Protein AF-A0A1E7LTC9-F1 (afdb_monomer)

Mean predicted aligned error: 13.81 Å

Secondary structure (DSSP, 8-state):
---------------------------------------------SSSSHHHHHHHHTSTT-B----SSHHHHHHHHHTTSEEEB-SSSPBPPHHHHHHS-SS-EEE-HHHHHTT--HHHHHHHHTB-TT-BBPS--HHHHHHHHHTTSEEEE-TT--EESS----SSS---SEEEE-HHHHHHHHTTSPP-

Sequence (192 aa):
MAQPPGDGAVRASRLRAQGSDRFAGSSARPGTGPRAGGPAMTTKAYPPAPKHLRAACAHPSGHLVSYGSQATLRVYLKDELVYRNDGDDYRLPAELAQTQGVGPYFITGAGRRAILNDSQLAAVDSADEDGALRDVSWPTAAALARLTLVEYRDADGDAHPTDGDDGRTGPKYRPYLTAAGLDAARAAEPQP

Foldseek 3Di:
DDDDDDDDDDDDDDDDDDDDDDDDDDDDDDDDDDPDPDPPPPVCLPPNCLVQLLVLLLDPQSWSPDQDDLVSLLVCQVVVQKFDDQPVRDTDRSVCRSVDHDDTIGGFLQVLLRSDDPLLLVQLLCADPQQFGPPRDQVSLLVCVSSVQKFWAAPVGDTDSHQPQPVPPGGRTTIGGDPSSNRNNCSVDPDD

Structure (mmCIF, N/CA/C/O backbone):
data_AF-A0A1E7LTC9-F1
#
_entry.id   AF-A0A1E7LTC9-F1
#
loop_
_atom_site.group_PDB
_atom_site.id
_atom_site.type_symbol
_atom_site.label_atom_id
_atom_site.label_alt_id
_atom_site.label_comp_id
_atom_site.label_asym_id
_atom_site.label_entity_id
_atom_site.label_seq_id
_atom_site.pdbx_PDB_ins_code
_atom_site.Cartn_x
_atom_site.Cartn_y
_atom_site.Cartn_z
_atom_site.occupancy
_atom_site.B_iso_or_equiv
_atom_site.auth_seq_id
_atom_site.auth_comp_id
_atom_site.auth_asym_id
_atom_site.auth_atom_id
_atom_site.pdbx_PDB_model_num
ATOM 1 N N . MET A 1 1 ? 49.781 52.870 -6.664 1.00 41.00 1 MET A N 1
ATOM 2 C CA . MET A 1 1 ? 49.345 52.404 -7.999 1.00 41.00 1 MET A CA 1
ATOM 3 C C . MET A 1 1 ? 47.955 51.813 -7.804 1.00 41.00 1 MET A C 1
ATOM 5 O O . MET A 1 1 ? 47.843 50.855 -7.061 1.00 41.00 1 MET A O 1
ATOM 9 N N . ALA A 1 2 ? 46.889 52.580 -8.024 1.00 45.50 2 ALA A N 1
ATOM 10 C CA . ALA A 1 2 ? 46.280 52.962 -9.308 1.00 45.50 2 ALA A CA 1
ATOM 11 C C . ALA A 1 2 ? 45.154 51.978 -9.709 1.00 45.50 2 ALA A C 1
ATOM 13 O O . ALA A 1 2 ? 45.427 50.862 -10.123 1.00 45.50 2 ALA A O 1
ATOM 14 N N . GLN A 1 3 ? 43.931 52.471 -9.464 1.00 49.16 3 GLN A N 1
ATOM 15 C CA . GLN A 1 3 ? 42.560 52.213 -9.946 1.00 49.16 3 GLN A CA 1
ATOM 16 C C . GLN A 1 3 ? 42.122 50.948 -10.737 1.00 49.16 3 GLN A C 1
ATOM 18 O O . GLN A 1 3 ? 42.894 50.372 -11.496 1.00 49.16 3 GLN A O 1
ATOM 23 N N . PRO A 1 4 ? 40.816 50.595 -10.621 1.00 59.94 4 PRO A N 1
ATOM 24 C CA . PRO A 1 4 ? 40.132 49.504 -11.325 1.00 59.94 4 PRO A CA 1
ATOM 25 C C . PRO A 1 4 ? 39.493 49.957 -12.660 1.00 59.94 4 PRO A C 1
ATOM 27 O O . PRO A 1 4 ? 39.370 51.157 -12.908 1.00 59.94 4 PRO A O 1
ATOM 30 N N . PRO A 1 5 ? 38.959 49.018 -13.460 1.00 54.44 5 PRO A N 1
ATOM 31 C CA . PRO A 1 5 ? 37.787 49.271 -14.305 1.00 54.44 5 PRO A CA 1
ATOM 32 C C . PRO A 1 5 ? 36.671 48.247 -13.997 1.00 54.44 5 PRO A C 1
ATOM 34 O O . PRO A 1 5 ? 36.950 47.103 -13.659 1.00 54.44 5 PRO A O 1
ATOM 37 N N . GLY A 1 6 ? 35.380 48.535 -14.098 1.00 40.31 6 GLY A N 1
ATOM 38 C CA . GLY A 1 6 ? 34.676 49.685 -14.644 1.00 40.31 6 GLY A CA 1
ATOM 39 C C . GLY A 1 6 ? 33.224 49.264 -14.902 1.00 40.31 6 GLY A C 1
ATOM 40 O O . GLY A 1 6 ? 32.962 48.126 -15.287 1.00 40.31 6 GLY A O 1
ATOM 41 N N . ASP A 1 7 ? 32.312 50.188 -14.627 1.00 42.84 7 ASP A N 1
ATOM 42 C CA . ASP A 1 7 ? 30.857 50.098 -14.727 1.00 42.84 7 ASP A CA 1
ATOM 43 C C . ASP A 1 7 ? 30.302 49.589 -16.066 1.00 42.84 7 ASP A C 1
ATOM 45 O O . ASP A 1 7 ? 30.768 49.951 -17.146 1.00 42.84 7 ASP A O 1
ATOM 49 N N . GLY A 1 8 ? 29.186 48.859 -15.975 1.00 38.12 8 GLY A N 1
ATOM 50 C CA . GLY A 1 8 ? 28.312 48.501 -17.093 1.00 38.12 8 GLY A CA 1
ATOM 51 C C . GLY A 1 8 ? 26.838 48.598 -16.702 1.00 38.12 8 GLY A C 1
ATOM 52 O O . GLY A 1 8 ? 26.125 47.599 -16.669 1.00 38.12 8 GLY A O 1
ATOM 53 N N . ALA A 1 9 ? 26.393 49.805 -16.351 1.00 41.75 9 ALA A N 1
ATOM 54 C CA . ALA A 1 9 ? 25.026 50.117 -15.954 1.00 41.75 9 ALA A CA 1
ATOM 55 C C . ALA A 1 9 ? 24.088 50.353 -17.160 1.00 41.75 9 ALA A C 1
ATOM 57 O O . ALA A 1 9 ? 24.348 51.187 -18.022 1.00 41.75 9 ALA A O 1
ATOM 58 N N . VAL A 1 10 ? 22.959 49.637 -17.130 1.00 43.00 10 VAL A N 1
ATOM 59 C CA . VAL A 1 10 ? 21.572 50.080 -17.386 1.00 43.00 10 VAL A CA 1
ATOM 60 C C . VAL A 1 10 ? 21.284 50.938 -18.630 1.00 43.00 10 VAL A C 1
ATOM 62 O O . VAL A 1 10 ? 21.554 52.134 -18.651 1.00 43.00 10 VAL A O 1
ATOM 65 N N . ARG A 1 11 ? 20.510 50.384 -19.577 1.00 40.09 11 ARG A N 1
ATOM 66 C CA . ARG A 1 11 ? 19.597 51.155 -20.445 1.00 40.09 11 ARG A CA 1
ATOM 67 C C . ARG A 1 11 ? 18.430 50.290 -20.937 1.00 40.09 11 ARG A C 1
ATOM 69 O O . ARG A 1 11 ? 18.609 49.439 -21.796 1.00 40.09 11 ARG A O 1
ATOM 76 N N . ALA A 1 12 ? 17.225 50.567 -20.445 1.00 39.81 12 ALA A N 1
ATOM 77 C CA . ALA A 1 12 ? 15.989 50.292 -21.173 1.00 39.81 12 ALA A CA 1
ATOM 78 C C . ALA A 1 12 ? 14.940 51.352 -20.811 1.00 39.81 12 ALA A C 1
ATOM 80 O O . ALA A 1 12 ? 14.692 51.664 -19.648 1.00 39.81 12 ALA A O 1
ATOM 81 N N . SER A 1 13 ? 14.405 51.947 -21.865 1.00 39.16 13 SER A N 1
ATOM 82 C CA . SER A 1 13 ? 13.670 53.200 -21.939 1.00 39.16 13 SER A CA 1
ATOM 83 C C . SER A 1 13 ? 12.318 53.181 -21.220 1.00 39.16 13 SER A C 1
ATOM 85 O O . SER A 1 13 ? 11.504 52.288 -21.435 1.00 39.16 13 SER A O 1
ATOM 87 N N . ARG A 1 14 ? 12.015 54.241 -20.460 1.00 38.34 14 ARG A N 1
ATOM 88 C CA . ARG A 1 14 ? 10.634 54.645 -20.158 1.00 38.34 14 ARG A CA 1
ATOM 89 C C . ARG A 1 14 ? 10.402 56.043 -20.708 1.00 38.34 14 ARG A C 1
ATOM 91 O O . ARG A 1 14 ? 10.979 57.012 -20.224 1.00 38.34 14 ARG A O 1
ATOM 98 N N . LEU A 1 15 ? 9.541 56.129 -21.715 1.00 42.03 15 LEU A N 1
ATOM 99 C CA . LEU A 1 15 ? 9.015 57.375 -22.250 1.00 42.03 15 LEU A CA 1
ATOM 100 C C . LEU A 1 15 ? 7.493 57.375 -22.073 1.00 42.03 15 LEU A C 1
ATOM 102 O O . LEU A 1 15 ? 6.794 56.568 -22.668 1.00 42.03 15 LEU A O 1
ATOM 106 N N . ARG A 1 16 ? 7.073 58.326 -21.234 1.00 39.94 16 ARG A N 1
ATOM 107 C CA . ARG A 1 16 ? 5.841 59.133 -21.224 1.00 39.94 16 ARG A CA 1
ATOM 108 C C . ARG A 1 16 ? 4.451 58.497 -21.105 1.00 39.94 16 ARG A C 1
ATOM 110 O O . ARG A 1 16 ? 4.030 57.616 -21.838 1.00 39.94 16 ARG A O 1
ATOM 117 N N . ALA A 1 17 ? 3.728 59.134 -20.188 1.00 37.22 17 ALA A N 1
ATOM 118 C CA . ALA A 1 17 ? 2.297 59.130 -19.958 1.00 37.22 17 ALA A CA 1
ATOM 119 C C . ALA A 1 17 ? 1.534 60.085 -20.903 1.00 37.22 17 ALA A C 1
ATOM 121 O O . ALA A 1 17 ? 2.131 61.046 -21.388 1.00 37.22 17 ALA A O 1
ATOM 122 N N . GLN A 1 18 ? 0.214 59.858 -21.017 1.00 37.59 18 GLN A N 1
ATOM 123 C CA . GLN A 1 18 ? -0.917 60.808 -20.841 1.00 37.59 18 GLN A CA 1
ATOM 124 C C . GLN A 1 18 ? -2.050 60.676 -21.884 1.00 37.59 18 GLN A C 1
ATOM 126 O O . GLN A 1 18 ? -1.788 60.511 -23.070 1.00 37.59 18 GLN A O 1
ATOM 131 N N . GLY A 1 19 ? -3.295 60.849 -21.403 1.00 33.81 19 GLY A N 1
ATOM 132 C CA . GLY A 1 19 ? -4.542 61.064 -22.166 1.00 33.81 19 GLY A CA 1
ATOM 133 C C . GLY A 1 19 ? -5.547 59.921 -21.964 1.00 33.81 19 GLY A C 1
ATOM 134 O O . GLY A 1 19 ? -5.363 58.866 -22.552 1.00 33.81 19 GLY A O 1
ATOM 135 N N . SER A 1 20 ? -6.486 59.927 -21.011 1.00 40.34 20 SER A N 1
ATOM 136 C CA . SER A 1 20 ? -7.616 60.835 -20.713 1.00 40.34 20 SER A CA 1
ATOM 137 C C . SER A 1 20 ? -8.837 60.687 -21.638 1.00 40.34 20 SER A C 1
ATOM 139 O O . SER A 1 20 ? -8.745 60.858 -22.845 1.00 40.34 20 SER A O 1
ATOM 141 N N . ASP A 1 21 ? -9.971 60.475 -20.958 1.00 37.31 21 ASP A N 1
ATOM 142 C CA . ASP A 1 21 ? -11.372 60.782 -21.289 1.00 37.31 21 ASP A CA 1
ATOM 143 C C . ASP A 1 21 ? -12.305 59.760 -21.983 1.00 37.31 21 ASP A C 1
ATOM 145 O O . ASP A 1 21 ? -12.291 59.527 -23.185 1.00 37.31 21 ASP A O 1
ATOM 149 N N . ARG A 1 22 ? -13.199 59.230 -21.126 1.00 45.81 22 ARG A N 1
ATOM 150 C CA . ARG A 1 22 ? -14.678 59.229 -21.185 1.00 45.81 22 ARG A CA 1
ATOM 151 C C . ARG A 1 22 ? -15.362 58.960 -22.530 1.00 45.81 22 ARG A C 1
ATOM 153 O O . ARG A 1 22 ? -15.374 59.824 -23.392 1.00 45.81 22 ARG A O 1
ATOM 160 N N . PHE A 1 23 ? -16.203 57.923 -22.556 1.00 36.56 23 PHE A N 1
ATOM 161 C CA . PHE A 1 23 ? -17.561 58.049 -23.099 1.00 36.56 23 PHE A CA 1
ATOM 162 C C . PHE A 1 23 ? -18.539 57.119 -22.365 1.00 36.56 23 PHE A C 1
ATOM 164 O O . PHE A 1 23 ? -18.246 55.956 -22.100 1.00 36.56 23 PHE A O 1
ATOM 171 N N . ALA A 1 24 ? -19.684 57.688 -21.993 1.00 42.12 24 ALA A N 1
ATOM 172 C CA . ALA A 1 24 ? -20.808 57.032 -21.344 1.00 42.12 24 ALA A CA 1
ATOM 173 C C . ALA A 1 24 ? -21.702 56.319 -22.371 1.00 42.12 24 ALA A C 1
ATOM 175 O O . ALA A 1 24 ? -21.816 56.762 -23.512 1.00 42.12 24 ALA A O 1
ATOM 176 N N . GLY A 1 25 ? -22.400 55.270 -21.935 1.00 33.81 25 GLY A N 1
ATOM 177 C CA . GLY A 1 25 ? -23.430 54.602 -22.725 1.00 33.81 25 GLY A CA 1
ATOM 178 C C . GLY A 1 25 ? -24.240 53.617 -21.888 1.00 33.81 25 GLY A C 1
ATOM 179 O O . GLY A 1 25 ? -23.940 52.430 -21.860 1.00 33.81 25 GLY A O 1
ATOM 180 N N . SER A 1 26 ? -25.264 54.122 -21.198 1.00 42.09 26 SER A N 1
ATOM 181 C CA . SER A 1 26 ? -26.355 53.313 -20.643 1.00 42.09 26 SER A CA 1
ATOM 182 C C . SER A 1 26 ? -27.209 52.723 -21.766 1.00 42.09 26 SER A C 1
ATOM 184 O O . SER A 1 26 ? -27.695 53.459 -22.624 1.00 42.09 26 SER A O 1
ATOM 186 N N . SER A 1 27 ? -27.508 51.427 -21.698 1.00 39.75 27 SER A N 1
ATOM 187 C CA . SER A 1 27 ? -28.772 50.884 -22.206 1.00 39.75 27 SER A CA 1
ATOM 188 C C . SER A 1 27 ? -29.171 49.610 -21.471 1.00 39.75 27 SER A C 1
ATOM 190 O O . SER A 1 27 ? -28.340 48.816 -21.039 1.00 39.75 27 SER A O 1
ATOM 192 N N . ALA A 1 28 ? -30.477 49.506 -21.260 1.00 39.62 28 ALA A N 1
ATOM 193 C CA . ALA A 1 28 ? -31.152 48.621 -20.331 1.00 39.62 28 ALA A CA 1
ATOM 194 C C . ALA A 1 28 ? -31.357 47.178 -20.848 1.00 39.62 28 ALA A C 1
ATOM 196 O O . ALA A 1 28 ? -31.325 46.904 -22.043 1.00 39.62 28 ALA A O 1
ATOM 197 N N . ARG A 1 29 ? -31.597 46.293 -19.869 1.00 44.97 29 ARG A N 1
ATOM 198 C CA . ARG A 1 29 ? -32.020 44.867 -19.873 1.00 44.97 29 ARG A CA 1
ATOM 199 C C . ARG A 1 29 ? -33.250 44.564 -20.768 1.00 44.97 29 ARG A C 1
ATOM 201 O O . ARG A 1 29 ? -34.015 45.497 -20.999 1.00 44.97 29 ARG A O 1
ATOM 208 N N . PRO A 1 30 ? -33.507 43.305 -21.222 1.00 46.56 30 PRO A N 1
ATOM 209 C CA . PRO A 1 30 ? -33.899 42.118 -20.408 1.00 46.56 30 PRO A CA 1
ATOM 210 C C . PRO A 1 30 ? -33.155 40.823 -20.835 1.00 46.56 30 PRO A C 1
ATOM 212 O O . PRO A 1 30 ? -32.665 40.731 -21.945 1.00 46.56 30 PRO A O 1
ATOM 215 N N . GLY A 1 31 ? -32.900 39.786 -20.033 1.00 42.62 31 GLY A N 1
ATOM 216 C CA . GLY A 1 31 ? -33.728 39.096 -19.052 1.00 42.62 31 GLY A CA 1
ATOM 217 C C . GLY A 1 31 ? -33.961 37.662 -19.552 1.00 42.62 31 GLY A C 1
ATOM 218 O O . GLY A 1 31 ? -34.894 37.462 -20.309 1.00 42.62 31 GLY A O 1
ATOM 219 N N . THR A 1 32 ? -33.151 36.681 -19.128 1.00 38.22 32 THR A N 1
ATOM 220 C CA . THR A 1 32 ? -33.480 35.238 -19.212 1.00 38.22 32 THR A CA 1
ATOM 221 C C . THR A 1 32 ? -32.594 34.422 -18.268 1.00 38.22 32 THR A C 1
ATOM 223 O O . THR A 1 32 ? -31.396 34.284 -18.497 1.00 38.22 32 THR A O 1
ATOM 226 N N . GLY A 1 33 ? -33.223 33.844 -17.241 1.00 36.75 33 GLY A N 1
ATOM 227 C CA . GLY A 1 33 ? -32.759 32.634 -16.560 1.00 36.75 33 GLY A CA 1
ATOM 228 C C . GLY A 1 33 ? -31.950 32.839 -15.274 1.00 36.75 33 GLY A C 1
ATOM 229 O O . GLY A 1 33 ? -30.769 33.179 -15.354 1.00 36.75 33 GLY A O 1
ATOM 230 N N . PRO A 1 34 ? -32.498 32.528 -14.080 1.00 41.22 34 PRO A N 1
ATOM 231 C CA . PRO A 1 34 ? -31.644 32.095 -12.987 1.00 41.22 34 PRO A CA 1
ATOM 232 C C . PRO A 1 34 ? -30.985 30.799 -13.460 1.00 41.22 34 PRO A C 1
ATOM 234 O O . PRO A 1 34 ? -31.648 29.773 -13.617 1.00 41.22 34 PRO A O 1
ATOM 237 N N . ARG A 1 35 ? -29.683 30.848 -13.757 1.00 42.97 35 ARG A N 1
ATOM 238 C CA . ARG A 1 35 ? -28.895 29.626 -13.897 1.00 42.97 35 ARG A CA 1
ATOM 239 C C . ARG A 1 35 ? -29.022 28.928 -12.553 1.00 42.97 35 ARG A C 1
ATOM 241 O O . ARG A 1 35 ? -28.513 29.427 -11.551 1.00 42.97 35 ARG A O 1
ATOM 248 N N . ALA A 1 36 ? -29.803 27.852 -12.552 1.00 45.78 36 ALA A N 1
ATOM 249 C CA . ALA A 1 36 ? -29.969 26.966 -11.426 1.00 45.78 36 ALA A CA 1
ATOM 250 C C . ALA A 1 36 ? -28.592 26.751 -10.801 1.00 45.78 36 ALA A C 1
ATOM 252 O O . ALA A 1 36 ? -27.654 26.323 -11.481 1.00 45.78 36 ALA A O 1
ATOM 253 N N . GLY A 1 37 ? -28.473 27.103 -9.522 1.00 45.12 37 GLY A N 1
ATOM 254 C CA . GLY A 1 37 ? -27.442 26.543 -8.675 1.00 45.12 37 GLY A CA 1
ATOM 255 C C . GLY A 1 37 ? -27.659 25.040 -8.682 1.00 45.12 37 GLY A C 1
ATOM 256 O O . GLY A 1 37 ? -28.428 24.517 -7.882 1.00 45.12 37 GLY A O 1
ATOM 257 N N . GLY A 1 38 ? -27.037 24.356 -9.642 1.00 37.59 38 GLY A N 1
ATOM 258 C CA . GLY A 1 38 ? -26.808 22.931 -9.522 1.00 37.59 38 GLY A CA 1
ATOM 259 C C . GLY A 1 38 ? -26.052 22.732 -8.211 1.00 37.59 38 GLY A C 1
ATOM 260 O O . GLY A 1 38 ? -25.159 23.539 -7.918 1.00 37.59 38 GLY A O 1
ATOM 261 N N . PRO A 1 39 ? -26.421 21.738 -7.386 1.00 46.56 39 PRO A N 1
ATOM 262 C CA . PRO A 1 39 ? -25.659 21.451 -6.187 1.00 46.56 39 PRO A CA 1
ATOM 263 C C . PRO A 1 39 ? -24.209 21.280 -6.625 1.00 46.56 39 PRO A C 1
ATOM 265 O O . PRO A 1 39 ? -23.917 20.475 -7.511 1.00 46.56 39 PRO A O 1
ATOM 268 N N . ALA A 1 40 ? -23.311 22.080 -6.050 1.00 40.59 40 ALA A N 1
ATOM 269 C CA . ALA A 1 40 ? -21.900 21.772 -6.104 1.00 40.59 40 ALA A CA 1
ATOM 270 C C . ALA A 1 40 ? -21.793 20.351 -5.552 1.00 40.59 40 ALA A C 1
ATOM 272 O O . ALA A 1 40 ? -21.973 20.140 -4.352 1.00 40.59 40 ALA A O 1
ATOM 273 N N . MET A 1 41 ? -21.613 19.372 -6.442 1.00 39.66 41 MET A N 1
ATOM 274 C CA . MET A 1 41 ? -21.230 18.028 -6.059 1.00 39.66 41 MET A CA 1
ATOM 275 C C . MET A 1 41 ? -19.867 18.202 -5.416 1.00 39.66 41 MET A C 1
ATOM 277 O O . MET A 1 41 ? -18.839 18.223 -6.086 1.00 39.66 41 MET A O 1
ATOM 281 N N . THR A 1 42 ? -19.863 18.420 -4.107 1.00 37.81 42 THR A N 1
ATOM 282 C CA . THR A 1 42 ? -18.694 18.200 -3.288 1.00 37.81 42 THR A CA 1
ATOM 283 C C . THR A 1 42 ? -18.499 16.695 -3.345 1.00 37.81 42 THR A C 1
ATOM 285 O O . THR A 1 42 ? -19.012 15.946 -2.519 1.00 37.81 42 THR A O 1
ATOM 288 N N . THR A 1 43 ? -17.839 16.224 -4.407 1.00 54.12 43 THR A N 1
ATOM 289 C CA . THR A 1 43 ? -17.275 14.884 -4.467 1.00 54.12 43 THR A CA 1
ATOM 290 C C . THR A 1 43 ? -16.345 14.812 -3.275 1.00 54.12 43 THR A C 1
ATOM 292 O O . THR A 1 43 ? -15.225 15.321 -3.286 1.00 54.12 43 THR A O 1
ATOM 295 N N . LYS A 1 44 ? -16.888 14.313 -2.164 1.00 55.31 44 LYS A N 1
ATOM 296 C CA . LYS A 1 44 ? -16.170 14.184 -0.913 1.00 55.31 44 LYS A CA 1
ATOM 297 C C . LYS A 1 44 ? -14.982 13.306 -1.252 1.00 55.31 44 LYS A C 1
ATOM 299 O O . LYS A 1 44 ? -15.185 12.161 -1.642 1.00 55.31 44 LYS A O 1
ATOM 304 N N . ALA A 1 45 ? -13.781 13.881 -1.196 1.00 74.62 45 ALA A N 1
ATOM 305 C CA . ALA A 1 45 ? -12.563 13.164 -1.526 1.00 74.62 45 ALA A CA 1
ATOM 306 C C . ALA A 1 45 ? -12.560 11.868 -0.709 1.00 74.62 45 ALA A C 1
ATOM 308 O O . ALA A 1 45 ? -12.578 11.909 0.524 1.00 74.62 45 ALA A O 1
ATOM 309 N N . TYR A 1 46 ? -12.665 10.744 -1.410 1.00 77.81 46 TYR A N 1
ATOM 310 C CA . TYR A 1 46 ? -12.628 9.422 -0.819 1.00 77.81 46 TYR A CA 1
ATOM 311 C C . TYR A 1 46 ? -11.243 8.835 -1.083 1.00 77.81 46 TYR A C 1
ATOM 313 O O . TYR A 1 46 ? -10.757 8.953 -2.209 1.00 77.81 46 TYR A O 1
ATOM 321 N N . PRO A 1 47 ? -10.600 8.223 -0.078 1.00 86.81 47 PRO A N 1
ATOM 322 C CA . PRO A 1 47 ? -11.007 8.142 1.330 1.00 86.81 47 PRO A CA 1
ATOM 323 C C . PRO A 1 47 ? -10.920 9.510 2.048 1.00 86.81 47 PRO A C 1
ATOM 325 O O . PRO A 1 47 ? -10.175 10.37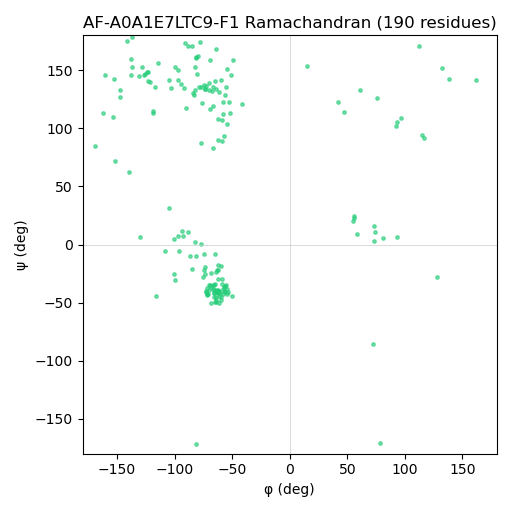8 1.603 1.00 86.81 47 PRO A O 1
ATOM 328 N N . PRO A 1 48 ? -11.638 9.734 3.172 1.00 83.81 48 PRO A N 1
ATOM 329 C CA . PRO A 1 48 ? -11.790 11.057 3.803 1.00 83.81 48 PRO A CA 1
ATOM 330 C C . PRO A 1 48 ? -10.489 11.741 4.265 1.00 83.81 48 PRO A C 1
ATOM 332 O O . PRO A 1 48 ? -10.487 12.950 4.492 1.00 83.81 48 PRO A O 1
ATOM 335 N N . ALA A 1 49 ? -9.385 11.004 4.427 1.00 86.81 49 ALA A N 1
ATOM 336 C CA . ALA A 1 49 ? -8.069 11.574 4.722 1.00 86.81 49 ALA A CA 1
ATOM 337 C C . ALA A 1 49 ? -6.928 10.673 4.192 1.00 86.81 49 ALA A C 1
ATOM 339 O O . ALA A 1 49 ? -6.186 10.065 4.976 1.00 86.81 49 ALA A O 1
ATOM 340 N N . PRO A 1 50 ? -6.719 10.620 2.862 1.00 90.44 50 PRO A N 1
ATOM 341 C CA . PRO A 1 50 ? -5.879 9.612 2.208 1.00 90.44 50 PRO A CA 1
ATOM 342 C C . PRO A 1 50 ? -4.412 9.677 2.646 1.00 90.44 50 PRO A C 1
ATOM 344 O O . PRO A 1 50 ? -3.704 8.680 2.586 1.00 90.44 50 PRO A O 1
ATOM 347 N N . LYS A 1 51 ? -3.952 10.828 3.159 1.00 94.00 51 LYS A N 1
ATO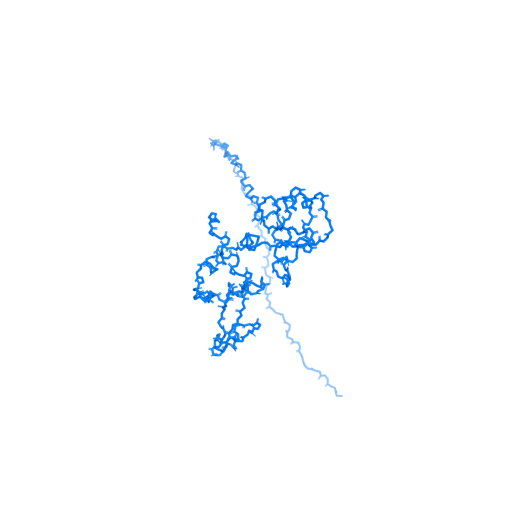M 348 C CA . LYS A 1 51 ? -2.609 11.001 3.736 1.00 94.00 51 LYS A CA 1
ATOM 349 C C . LYS A 1 51 ? -2.290 10.001 4.856 1.00 94.00 51 LYS A C 1
ATOM 351 O O . LYS A 1 51 ? -1.150 9.572 4.969 1.00 94.00 51 LYS A O 1
ATOM 356 N N . HIS A 1 52 ? -3.285 9.620 5.657 1.00 93.75 52 HIS A N 1
ATOM 357 C CA . HIS A 1 52 ? -3.109 8.676 6.762 1.00 93.75 52 HIS A CA 1
ATOM 358 C C . HIS A 1 52 ? -2.897 7.254 6.250 1.00 93.75 52 HIS A C 1
ATOM 360 O O . HIS A 1 52 ? -1.983 6.565 6.691 1.00 93.75 52 HIS A O 1
ATOM 366 N N . LEU A 1 53 ? -3.686 6.859 5.252 1.00 94.06 53 LEU A N 1
ATOM 367 C CA . LEU A 1 53 ? -3.537 5.572 4.586 1.00 94.06 53 LEU A CA 1
ATOM 368 C C . LEU A 1 53 ? -2.244 5.517 3.762 1.00 94.06 53 LEU A C 1
ATOM 370 O O . LEU A 1 53 ? -1.564 4.505 3.788 1.00 94.06 53 LEU A O 1
ATOM 374 N N . ARG A 1 54 ? -1.823 6.617 3.123 1.00 94.31 54 ARG A N 1
ATOM 375 C CA . ARG A 1 54 ? -0.508 6.711 2.458 1.00 94.31 54 ARG A CA 1
ATOM 376 C C . ARG A 1 54 ? 0.654 6.533 3.431 1.00 94.31 54 ARG A C 1
ATOM 378 O O . ARG A 1 54 ? 1.582 5.795 3.124 1.00 94.31 54 ARG A O 1
ATOM 385 N N . ALA A 1 55 ? 0.587 7.167 4.601 1.00 94.31 55 ALA A N 1
ATOM 386 C CA . ALA A 1 55 ? 1.594 6.988 5.644 1.00 94.31 55 ALA A CA 1
ATOM 387 C C . ALA A 1 55 ? 1.627 5.540 6.159 1.00 94.31 55 ALA A C 1
ATOM 389 O O . ALA A 1 55 ? 2.707 4.986 6.332 1.00 94.31 55 ALA A O 1
ATOM 390 N N . ALA A 1 56 ? 0.459 4.916 6.344 1.00 94.88 56 ALA A N 1
ATOM 391 C CA . ALA A 1 56 ? 0.369 3.508 6.722 1.00 94.88 56 ALA A CA 1
ATOM 392 C C . ALA A 1 56 ? 0.900 2.578 5.627 1.00 94.88 56 ALA A C 1
ATOM 394 O O . ALA A 1 56 ? 1.595 1.614 5.920 1.00 94.88 56 ALA A O 1
ATOM 395 N N . CYS A 1 57 ? 0.616 2.895 4.363 1.00 94.25 57 CYS A N 1
ATOM 396 C CA . CYS A 1 57 ? 1.063 2.131 3.208 1.00 94.25 57 CYS A CA 1
ATOM 397 C C . CYS A 1 57 ? 2.592 2.055 3.155 1.00 94.25 57 CYS A C 1
ATOM 399 O O . CYS A 1 57 ? 3.132 0.960 3.050 1.00 94.25 57 CYS A O 1
ATOM 401 N N . ALA A 1 58 ? 3.262 3.200 3.320 1.00 93.75 58 ALA A N 1
ATOM 402 C CA . ALA A 1 58 ? 4.720 3.304 3.332 1.00 93.75 58 ALA A CA 1
ATOM 403 C C . ALA A 1 58 ? 5.378 2.790 4.631 1.00 93.75 58 ALA A C 1
ATOM 405 O O . ALA A 1 58 ? 6.602 2.698 4.701 1.00 93.75 58 ALA A O 1
ATOM 406 N N . HIS A 1 59 ? 4.599 2.471 5.672 1.00 93.62 59 HIS A N 1
ATOM 407 C CA . HIS A 1 59 ? 5.138 1.920 6.912 1.00 93.62 59 HIS A CA 1
ATOM 408 C C . HIS A 1 59 ? 5.559 0.453 6.697 1.00 93.62 59 HIS A C 1
ATOM 410 O O . HIS A 1 59 ? 4.748 -0.317 6.177 1.00 93.62 59 HIS A O 1
ATOM 416 N N . PRO A 1 60 ? 6.750 0.013 7.155 1.00 89.06 60 PRO A N 1
ATOM 417 C CA . PRO A 1 60 ? 7.234 -1.356 6.930 1.00 89.06 60 PRO A CA 1
ATOM 418 C C . PRO A 1 60 ? 6.266 -2.451 7.396 1.00 89.06 60 PRO A C 1
ATOM 420 O O . PRO A 1 60 ? 6.090 -3.454 6.718 1.00 89.06 60 PRO A O 1
ATOM 423 N N . SER A 1 61 ? 5.590 -2.235 8.527 1.00 90.06 61 SER A N 1
ATOM 424 C CA . SER A 1 61 ? 4.562 -3.145 9.057 1.00 90.06 61 SER A CA 1
ATOM 425 C C . SER A 1 61 ? 3.117 -2.747 8.717 1.00 90.06 61 SER A C 1
ATOM 427 O O . SER A 1 61 ? 2.179 -3.313 9.266 1.00 90.06 61 SER A O 1
ATOM 429 N N . GLY A 1 62 ? 2.896 -1.733 7.872 1.00 92.56 62 GLY A N 1
ATOM 430 C CA . GLY A 1 62 ? 1.543 -1.296 7.504 1.00 92.56 62 GLY A CA 1
ATOM 431 C C . GLY A 1 62 ? 0.772 -0.539 8.597 1.00 92.56 62 GLY A C 1
ATOM 432 O O . GLY A 1 62 ? -0.452 -0.426 8.513 1.00 92.56 62 GLY A O 1
ATOM 433 N N . HIS A 1 63 ? 1.444 -0.044 9.642 1.00 94.12 63 HIS A N 1
ATOM 434 C CA . HIS A 1 63 ? 0.780 0.595 10.779 1.00 94.12 63 HIS A CA 1
ATOM 435 C C . HIS A 1 63 ? 0.164 1.946 10.420 1.00 94.12 63 HIS A C 1
ATOM 437 O O . HIS A 1 63 ? 0.820 2.848 9.897 1.00 94.12 63 HIS A O 1
ATOM 443 N N . LEU A 1 64 ? -1.079 2.145 10.840 1.00 92.06 64 LEU A N 1
ATOM 444 C CA . LEU A 1 64 ? -1.742 3.437 10.821 1.00 92.06 64 LEU A CA 1
ATOM 445 C C . LEU A 1 64 ? -1.231 4.309 11.977 1.00 92.06 64 LEU A C 1
ATOM 447 O O . LEU A 1 64 ? -1.810 4.353 13.060 1.00 92.06 64 LEU A O 1
ATOM 451 N N . VAL A 1 65 ? -0.141 5.033 11.723 1.00 87.62 65 VAL A N 1
ATOM 452 C CA . VAL A 1 65 ? 0.522 5.919 12.700 1.00 87.62 65 VAL A CA 1
ATOM 453 C C . VAL A 1 65 ? -0.342 7.104 13.154 1.00 87.62 65 VAL A C 1
ATOM 455 O O . VAL A 1 65 ? -0.122 7.675 14.218 1.00 87.62 65 VAL A O 1
ATOM 458 N N . SER A 1 66 ? -1.326 7.504 12.348 1.00 85.81 66 SER A N 1
ATOM 459 C CA . SER A 1 66 ? -2.287 8.562 12.664 1.00 85.81 66 SER A CA 1
ATOM 460 C C . SER A 1 66 ? -3.512 8.419 11.772 1.00 85.81 66 SER A C 1
ATOM 462 O O . SER A 1 66 ? -3.374 8.057 10.608 1.00 85.81 66 SER A O 1
ATOM 464 N N . TYR A 1 67 ? -4.693 8.752 12.288 1.00 82.00 67 TYR A N 1
ATOM 465 C CA . TYR A 1 67 ? -5.963 8.740 11.548 1.00 82.00 67 TYR A CA 1
ATOM 466 C C . TYR A 1 67 ? -6.759 10.046 11.701 1.00 82.00 67 TYR A C 1
ATOM 468 O O . TYR A 1 67 ? -7.883 10.161 11.212 1.00 82.00 67 TYR A O 1
ATOM 476 N N . GLY A 1 68 ? -6.176 11.055 12.356 1.00 82.81 68 GLY A N 1
ATOM 477 C CA . GLY A 1 68 ? -6.794 12.360 12.571 1.00 82.81 68 GLY A CA 1
ATOM 478 C C . GLY A 1 68 ? -7.930 12.313 13.592 1.00 82.81 68 GLY A C 1
ATOM 479 O O . GLY A 1 68 ? -7.709 12.585 14.767 1.00 82.81 68 GLY A O 1
ATOM 480 N N . SER A 1 69 ? -9.146 11.990 13.144 1.00 88.88 69 SER A N 1
ATOM 481 C CA . SER A 1 69 ? -10.357 12.001 13.976 1.00 88.88 69 SER A CA 1
ATOM 482 C C . SER A 1 69 ? -10.951 10.604 14.161 1.00 88.88 69 SER A C 1
ATOM 484 O O . SER A 1 69 ? -10.802 9.737 13.300 1.00 88.88 69 SER A O 1
ATOM 486 N N . GLN A 1 70 ? -11.707 10.405 15.244 1.00 89.12 70 GLN A N 1
ATOM 487 C CA . GLN A 1 70 ? -12.480 9.173 15.461 1.00 89.12 70 GLN A CA 1
ATOM 488 C C . GLN A 1 70 ? -13.495 8.910 14.337 1.00 89.12 70 GLN A C 1
ATOM 490 O O . GLN A 1 70 ? -13.711 7.767 13.946 1.00 89.12 70 GLN A O 1
ATOM 495 N N . ALA A 1 71 ? -14.073 9.965 13.754 1.00 90.88 71 ALA A N 1
ATOM 496 C CA . ALA A 1 71 ? -14.974 9.831 12.612 1.00 90.88 71 ALA A CA 1
ATOM 497 C C . ALA A 1 71 ? -14.255 9.268 11.373 1.00 90.88 71 ALA A C 1
ATOM 499 O O . ALA A 1 71 ? -14.812 8.428 10.672 1.00 90.88 71 ALA A O 1
ATOM 500 N N . THR A 1 72 ? -13.012 9.689 11.127 1.00 91.81 72 THR A N 1
ATOM 501 C CA . THR A 1 72 ? -12.174 9.159 10.041 1.00 91.81 72 THR A CA 1
ATOM 502 C C . THR A 1 72 ? -11.860 7.681 10.261 1.00 91.81 72 THR A C 1
ATOM 504 O O . THR A 1 72 ? -12.049 6.878 9.351 1.00 91.81 72 THR A O 1
ATOM 507 N N . LEU A 1 73 ? -11.433 7.312 11.473 1.00 92.00 73 LEU A N 1
ATOM 508 C CA . LEU A 1 73 ? -11.127 5.923 11.819 1.00 92.00 73 LEU A CA 1
ATOM 509 C C . LEU A 1 73 ? -12.349 5.012 11.668 1.00 92.00 73 LEU A C 1
ATOM 511 O O . LEU A 1 73 ? -12.235 3.921 11.119 1.00 92.00 73 LEU A O 1
ATOM 515 N N . ARG A 1 74 ? -13.527 5.480 12.095 1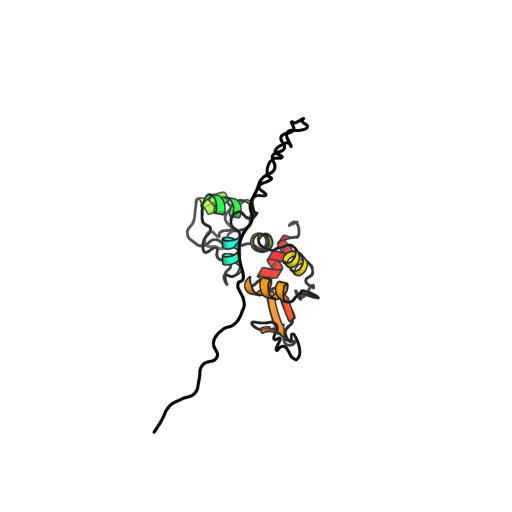.00 91.88 74 ARG A N 1
ATOM 516 C CA . ARG A 1 74 ? -14.784 4.743 11.928 1.00 91.88 74 ARG A CA 1
ATOM 517 C C . ARG A 1 74 ? -15.075 4.433 10.463 1.00 91.88 74 ARG A C 1
ATOM 519 O O . ARG A 1 74 ? -15.492 3.321 10.170 1.00 91.88 74 ARG A O 1
ATOM 526 N N . VAL A 1 75 ? -14.853 5.390 9.557 1.00 92.62 75 VAL A N 1
ATOM 527 C CA . VAL A 1 75 ? -15.015 5.151 8.113 1.00 92.62 75 VAL A CA 1
ATOM 528 C C . VAL A 1 75 ? -14.008 4.111 7.630 1.00 92.62 75 VAL A C 1
ATOM 530 O O . VAL A 1 75 ? -14.401 3.174 6.953 1.00 92.62 75 VAL A O 1
ATOM 533 N N . TYR A 1 76 ? -12.737 4.215 8.025 1.00 94.25 76 TYR A N 1
ATOM 534 C CA . TYR A 1 76 ? -11.718 3.249 7.597 1.00 94.25 76 TYR A CA 1
ATOM 535 C C . TYR A 1 76 ? -12.005 1.821 8.055 1.00 94.25 76 TYR A C 1
ATOM 537 O O . TYR A 1 76 ? -11.771 0.893 7.292 1.00 94.25 76 TYR A O 1
ATOM 545 N N . LEU A 1 77 ? -12.497 1.646 9.282 1.00 93.62 77 LEU A N 1
ATOM 546 C CA . LEU A 1 77 ? -12.854 0.330 9.812 1.00 93.62 77 LEU A CA 1
ATOM 547 C C . LEU A 1 77 ? -14.121 -0.220 9.155 1.00 93.62 77 LEU A C 1
ATOM 549 O O . LEU A 1 77 ? -14.163 -1.395 8.811 1.00 93.62 77 LEU A O 1
ATOM 553 N N . LYS A 1 78 ? -15.141 0.629 8.971 1.00 92.50 78 LYS A N 1
ATOM 554 C CA . LYS A 1 78 ? -16.408 0.237 8.344 1.00 92.50 78 LYS A CA 1
ATOM 555 C C . LYS A 1 78 ? -16.218 -0.189 6.888 1.00 92.50 78 LYS A C 1
ATOM 557 O O . LYS A 1 78 ? -16.828 -1.158 6.461 1.00 92.50 78 LYS A O 1
ATOM 562 N N . ASP A 1 79 ? -15.380 0.535 6.157 1.00 91.88 79 ASP A N 1
ATOM 563 C CA . ASP A 1 79 ? -15.087 0.269 4.748 1.00 91.88 79 ASP A CA 1
ATOM 564 C C . ASP A 1 79 ? -13.920 -0.725 4.583 1.00 91.88 79 ASP A C 1
ATOM 566 O O . ASP A 1 79 ? -13.368 -0.861 3.496 1.00 91.88 79 ASP A O 1
ATOM 570 N N . GLU A 1 80 ? -13.494 -1.373 5.673 1.00 93.69 80 GLU A N 1
ATOM 571 C CA . GLU A 1 80 ? -12.441 -2.395 5.692 1.00 93.69 80 GLU A CA 1
ATOM 572 C C . GLU A 1 80 ? -11.089 -1.957 5.105 1.00 93.69 80 GLU A C 1
ATOM 574 O O . GLU A 1 80 ? -10.255 -2.779 4.721 1.00 93.69 80 GLU A O 1
ATOM 579 N N . LEU A 1 81 ? -10.824 -0.650 5.079 1.00 94.62 81 LEU A N 1
ATOM 580 C CA . LEU A 1 81 ? -9.554 -0.078 4.628 1.00 94.62 81 LEU A CA 1
ATOM 581 C C . LEU A 1 81 ? -8.437 -0.299 5.652 1.00 94.62 81 LEU A C 1
ATOM 583 O O . LEU A 1 81 ? -7.251 -0.295 5.316 1.00 94.62 81 LEU A O 1
ATOM 587 N N . VAL A 1 82 ? -8.816 -0.450 6.918 1.00 94.44 82 VAL A N 1
ATOM 588 C CA . VAL A 1 82 ? -7.912 -0.774 8.018 1.00 94.44 82 VAL A CA 1
ATOM 589 C C . VAL A 1 82 ? -8.561 -1.799 8.932 1.00 94.44 82 VAL A C 1
ATOM 591 O O . VAL A 1 82 ? -9.783 -1.944 8.963 1.00 94.44 82 VAL A O 1
ATOM 594 N N . TYR A 1 83 ? -7.740 -2.484 9.712 1.00 93.81 83 TYR A N 1
ATOM 595 C CA . TYR A 1 83 ? -8.190 -3.420 10.728 1.00 93.81 83 TYR A CA 1
ATOM 596 C C . TYR A 1 83 ? -7.322 -3.335 11.977 1.00 93.81 83 TYR A C 1
ATOM 598 O O . TYR A 1 83 ? -6.336 -2.596 12.032 1.00 93.81 83 TYR A O 1
ATOM 606 N N . ARG A 1 84 ? -7.723 -4.081 13.000 1.00 92.00 84 ARG A N 1
ATOM 607 C CA . ARG A 1 84 ? -6.999 -4.224 14.256 1.00 92.00 84 ARG A CA 1
ATOM 608 C C . ARG A 1 84 ? -7.038 -5.680 14.693 1.00 92.00 84 ARG A C 1
ATOM 610 O O . ARG A 1 84 ? -8.067 -6.322 14.498 1.00 92.00 84 ARG A O 1
ATOM 617 N N . ASN A 1 85 ? -5.960 -6.141 15.318 1.00 89.62 85 ASN A N 1
ATOM 618 C CA . ASN A 1 85 ? -5.907 -7.446 15.971 1.00 89.62 85 ASN A CA 1
ATOM 619 C C . ASN A 1 85 ? -6.099 -7.302 17.485 1.00 89.62 85 ASN A C 1
ATOM 621 O O . ASN A 1 85 ? -5.775 -6.257 18.054 1.00 89.62 85 ASN A O 1
ATOM 625 N N . ASP A 1 86 ? -6.624 -8.336 18.133 1.00 84.31 86 ASP A N 1
ATOM 626 C CA . ASP A 1 86 ? -6.812 -8.385 19.590 1.00 84.31 86 ASP A CA 1
ATOM 627 C C . ASP A 1 86 ? -5.550 -8.767 20.385 1.00 84.31 86 ASP A C 1
ATOM 629 O O . ASP A 1 86 ? -5.523 -8.594 21.603 1.00 84.31 86 ASP A O 1
ATOM 633 N N . GLY A 1 87 ? -4.497 -9.209 19.698 1.00 79.25 87 GLY A N 1
ATOM 634 C CA . GLY A 1 87 ? -3.222 -9.632 20.283 1.00 79.25 87 GLY A CA 1
ATOM 635 C C . GLY A 1 87 ? -2.788 -11.018 19.811 1.00 79.25 87 GLY A C 1
ATOM 636 O O . GLY A 1 87 ? -1.589 -11.240 19.676 1.00 79.25 87 GLY A O 1
ATOM 637 N N . ASP A 1 88 ? -3.746 -11.878 19.452 1.00 83.12 88 ASP A N 1
ATOM 638 C CA . ASP A 1 88 ? -3.514 -13.248 18.967 1.00 83.12 88 ASP A CA 1
ATOM 639 C C . ASP A 1 88 ? -3.731 -13.347 17.445 1.00 83.12 88 ASP A C 1
ATOM 641 O O . ASP A 1 88 ? -4.214 -14.345 16.915 1.00 83.12 88 ASP A O 1
ATOM 645 N N . ASP A 1 89 ? -3.435 -12.254 16.737 1.00 81.56 89 ASP A N 1
ATOM 646 C CA . ASP A 1 89 ? -3.659 -12.072 15.297 1.00 81.56 89 ASP A CA 1
ATOM 647 C C . ASP A 1 89 ? -5.111 -12.225 14.813 1.00 81.56 89 ASP A C 1
ATOM 649 O O . ASP A 1 89 ? -5.382 -12.159 13.610 1.00 81.56 89 ASP A O 1
ATOM 653 N N . TYR A 1 90 ? -6.076 -12.324 15.729 1.00 85.81 90 TYR A N 1
ATOM 654 C CA . TYR A 1 90 ? -7.484 -12.344 15.373 1.00 85.81 90 TYR A CA 1
ATOM 655 C C . TYR A 1 90 ? -7.973 -10.939 15.011 1.00 85.81 90 TYR A C 1
A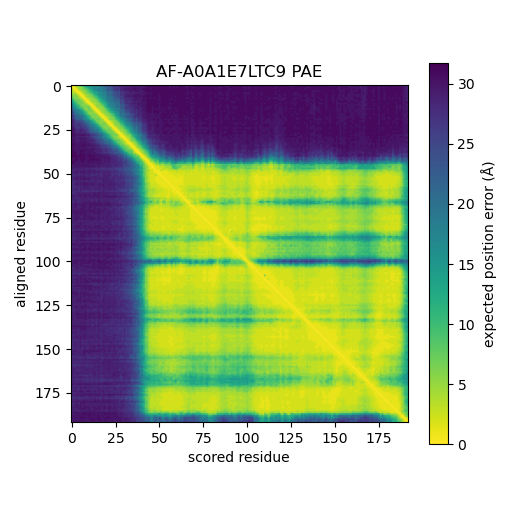TOM 657 O O . TYR A 1 90 ? -7.911 -9.998 15.809 1.00 85.81 90 TYR A O 1
ATOM 665 N N . ARG A 1 91 ? -8.496 -10.796 13.786 1.00 89.50 91 ARG A N 1
ATOM 666 C CA . ARG A 1 91 ? -9.037 -9.531 13.284 1.00 89.50 91 ARG A CA 1
ATOM 667 C C . ARG A 1 91 ? -10.332 -9.178 14.015 1.00 89.50 91 ARG A C 1
ATOM 669 O O . ARG A 1 91 ? -11.357 -9.839 13.863 1.00 89.50 91 ARG A O 1
ATOM 676 N N . LEU A 1 92 ? -10.302 -8.066 14.742 1.00 88.31 92 LEU A N 1
ATOM 677 C CA . LEU A 1 92 ? -11.464 -7.534 15.439 1.00 88.31 92 LEU A CA 1
ATOM 678 C C . LEU A 1 92 ? -12.505 -6.968 14.454 1.00 88.31 92 LEU A C 1
ATOM 680 O O . LEU A 1 92 ? -12.137 -6.235 13.527 1.00 88.31 92 LEU A O 1
ATOM 684 N N . PRO A 1 93 ? -13.809 -7.210 14.695 1.00 88.81 93 PRO A N 1
ATOM 685 C CA . PRO A 1 93 ? -14.894 -6.470 14.054 1.00 88.81 93 PRO A CA 1
ATOM 686 C C . PRO A 1 93 ? -14.751 -4.957 14.258 1.00 88.81 93 PRO A C 1
ATOM 688 O O . PRO A 1 93 ? -14.233 -4.509 15.285 1.00 88.81 93 PRO A O 1
ATOM 691 N N . ALA A 1 94 ? -15.247 -4.153 13.316 1.00 88.06 94 ALA A N 1
ATOM 692 C CA . ALA A 1 94 ? -15.073 -2.696 13.306 1.00 88.06 94 ALA A CA 1
ATOM 693 C C . ALA A 1 94 ? -15.576 -2.001 14.588 1.00 88.06 94 ALA A C 1
ATOM 695 O O . ALA A 1 94 ? -14.983 -1.019 15.046 1.00 88.06 94 ALA A O 1
ATOM 696 N N . GLU A 1 95 ? -16.663 -2.504 15.169 1.00 87.12 95 GLU A N 1
ATOM 697 C CA . GLU A 1 95 ? -17.282 -1.998 16.394 1.00 87.12 95 GLU A CA 1
ATOM 698 C C . GLU A 1 95 ? -16.418 -2.297 17.625 1.00 87.12 95 GLU A C 1
ATOM 700 O O . GLU A 1 95 ? -16.223 -1.428 18.482 1.00 87.12 95 GLU A O 1
ATOM 705 N N . LEU A 1 96 ? -15.857 -3.508 17.695 1.00 87.19 96 LEU A N 1
ATOM 706 C CA . LEU A 1 96 ? -14.966 -3.915 18.781 1.00 87.19 96 LEU A CA 1
ATOM 707 C C . LEU A 1 96 ? -13.608 -3.236 18.657 1.00 87.19 96 LEU A C 1
ATOM 709 O O . LEU A 1 96 ? -13.114 -2.720 19.648 1.00 87.19 96 LEU A O 1
ATOM 713 N N . ALA A 1 97 ? -13.057 -3.118 17.450 1.00 87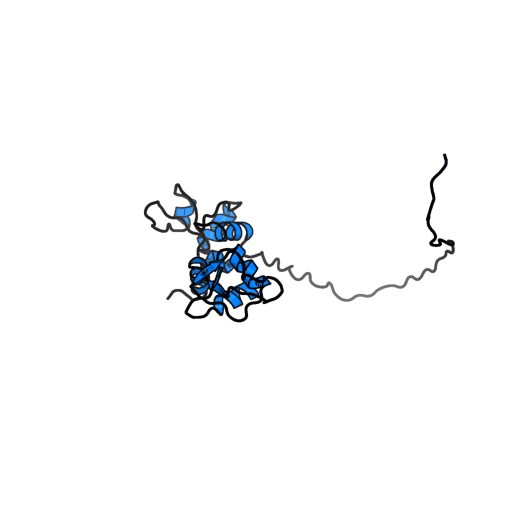.81 97 ALA A N 1
ATOM 714 C CA . ALA A 1 97 ? -11.799 -2.418 17.214 1.00 87.81 97 ALA A CA 1
ATOM 715 C C . ALA A 1 97 ? -11.846 -0.953 17.693 1.00 87.81 97 ALA A C 1
ATOM 717 O O . ALA A 1 97 ? -10.853 -0.458 18.223 1.00 87.81 97 ALA A O 1
ATOM 718 N N . GLN A 1 98 ? -13.000 -0.279 17.548 1.00 82.88 98 GLN A N 1
ATOM 719 C CA . GLN A 1 98 ? -13.218 1.096 18.028 1.00 82.88 98 GLN A CA 1
ATOM 720 C C . GLN A 1 98 ? -13.322 1.215 19.550 1.00 82.88 98 GLN A C 1
ATOM 722 O O . GLN A 1 98 ? -12.903 2.225 20.112 1.00 82.88 98 GLN A O 1
ATOM 727 N N . THR A 1 99 ? -13.957 0.242 20.202 1.00 81.50 99 THR A N 1
ATOM 728 C CA . THR A 1 99 ? -14.360 0.340 21.616 1.00 81.50 99 THR A CA 1
ATOM 729 C C . THR A 1 99 ? -13.403 -0.378 22.557 1.00 81.50 99 THR A C 1
ATOM 731 O O . THR A 1 99 ? -13.227 0.044 23.698 1.00 81.50 99 THR A O 1
ATOM 734 N N . GLN A 1 100 ? -12.771 -1.442 22.076 1.00 70.19 100 GLN A N 1
ATOM 735 C CA . GLN A 1 100 ? -11.877 -2.308 22.817 1.00 70.19 100 GLN A CA 1
ATOM 736 C C . GLN A 1 100 ? -10.499 -2.322 22.155 1.00 70.19 100 GLN A C 1
ATOM 738 O O . GLN A 1 100 ? -10.352 -2.359 20.932 1.00 70.19 100 GLN A O 1
ATOM 743 N N . GLY A 1 101 ? -9.467 -2.308 22.992 1.00 59.25 101 GLY A N 1
ATOM 744 C CA . GLY A 1 101 ? -8.162 -2.830 22.613 1.00 59.25 101 GLY A CA 1
ATOM 745 C C . GLY A 1 101 ? -6.980 -1.923 22.927 1.00 59.25 101 GLY A C 1
ATOM 746 O O . GLY A 1 101 ? -7.055 -0.689 22.887 1.00 59.25 101 GLY A O 1
ATOM 747 N N . VAL A 1 102 ? -5.849 -2.589 23.133 1.00 65.25 102 VAL A N 1
ATOM 748 C CA . VAL A 1 102 ? -4.484 -2.050 23.170 1.00 65.25 102 VAL A CA 1
ATOM 749 C C . VAL A 1 102 ? -3.796 -2.455 21.856 1.00 65.25 102 VAL A C 1
ATOM 751 O O . VAL A 1 102 ? -4.071 -3.527 21.337 1.00 65.25 102 VAL A O 1
ATOM 754 N N . GLY A 1 103 ? -2.968 -1.590 21.258 1.00 76.06 103 GLY A N 1
ATOM 755 C CA . GLY A 1 103 ? -2.198 -1.923 20.043 1.00 76.06 103 GLY A CA 1
ATOM 756 C C . GLY A 1 103 ? -2.592 -1.173 18.756 1.00 76.06 103 GLY A C 1
ATOM 757 O O . GLY A 1 103 ? -3.578 -0.429 18.762 1.00 76.06 103 GLY A O 1
ATOM 758 N N . PRO A 1 104 ? -1.795 -1.317 17.680 1.00 89.38 104 PRO A N 1
ATOM 759 C CA . PRO A 1 104 ? -1.896 -0.523 16.453 1.00 89.38 104 PRO A CA 1
ATOM 760 C C . PRO A 1 104 ? -3.021 -0.984 15.510 1.00 89.38 104 PRO A C 1
ATOM 762 O O . PRO A 1 104 ? -3.506 -2.108 15.592 1.00 89.38 104 PRO A O 1
ATOM 765 N N . TYR A 1 105 ? -3.403 -0.102 14.583 1.00 93.25 105 TYR A N 1
ATOM 766 C CA . TYR A 1 105 ? -4.239 -0.438 13.426 1.00 93.25 105 TYR A CA 1
ATOM 767 C C . TYR A 1 105 ? -3.357 -0.687 12.202 1.00 93.25 105 TYR A C 1
ATOM 769 O O . TYR A 1 105 ? -2.311 -0.051 12.061 1.00 93.25 105 TYR A O 1
ATOM 777 N N . PHE A 1 106 ? -3.812 -1.540 11.292 1.00 94.38 106 PHE A N 1
ATOM 778 C CA . PHE A 1 106 ? -3.077 -1.974 10.106 1.00 94.38 106 PHE A CA 1
ATOM 779 C C . PHE A 1 106 ? -3.872 -1.672 8.836 1.00 94.38 106 PHE A C 1
ATOM 781 O O . PHE A 1 106 ? -5.092 -1.826 8.818 1.00 94.38 106 PHE A O 1
ATOM 788 N N . ILE A 1 107 ? -3.196 -1.235 7.774 1.00 96.00 107 ILE A N 1
ATOM 789 C CA . ILE A 1 107 ? -3.810 -1.013 6.458 1.00 96.00 107 ILE A CA 1
ATOM 790 C C . ILE A 1 107 ? -4.029 -2.336 5.710 1.00 96.00 107 ILE A C 1
ATOM 792 O O . ILE A 1 107 ? -3.136 -3.180 5.664 1.00 96.00 107 ILE A O 1
ATOM 796 N N . THR A 1 108 ? -5.201 -2.506 5.096 1.00 95.31 108 THR A N 1
ATOM 797 C CA . THR A 1 108 ? -5.528 -3.673 4.256 1.00 95.31 108 THR A CA 1
ATOM 798 C C . THR A 1 108 ? -5.112 -3.462 2.797 1.00 95.31 108 THR A C 1
ATOM 800 O O . THR A 1 108 ? -4.801 -2.342 2.384 1.00 95.31 108 THR A O 1
ATOM 803 N N . GLY A 1 109 ? -5.178 -4.518 1.976 1.00 93.94 109 GLY A N 1
ATOM 804 C CA . GLY A 1 109 ? -5.077 -4.399 0.515 1.00 93.94 109 GLY A CA 1
ATOM 805 C C . GLY A 1 109 ? -6.093 -3.404 -0.066 1.00 93.94 109 GLY A C 1
ATOM 806 O O . GLY A 1 109 ? -5.720 -2.532 -0.849 1.00 93.94 109 GLY A O 1
ATOM 807 N N . ALA A 1 110 ? -7.343 -3.432 0.411 1.00 94.19 110 ALA A N 1
ATOM 808 C CA . ALA A 1 110 ? -8.376 -2.469 0.018 1.00 94.19 110 ALA A CA 1
ATOM 809 C C . ALA A 1 110 ? -8.003 -1.026 0.404 1.00 94.19 110 ALA A C 1
ATOM 811 O O . ALA A 1 110 ? -8.133 -0.108 -0.406 1.00 94.19 110 ALA A O 1
ATOM 812 N N . GLY A 1 111 ? -7.452 -0.820 1.605 1.00 94.94 111 GLY A N 1
ATOM 813 C CA . GLY A 1 111 ? -6.940 0.482 2.039 1.00 94.94 111 GLY A CA 1
ATOM 814 C C . GLY A 1 111 ? -5.788 1.001 1.181 1.00 94.94 111 GLY A C 1
ATOM 815 O O . GLY A 1 111 ? -5.748 2.193 0.865 1.00 94.94 111 GLY A O 1
ATOM 816 N N . ARG A 1 112 ? -4.870 0.113 0.774 1.00 95.62 112 ARG A N 1
ATOM 817 C CA . ARG A 1 112 ? -3.763 0.433 -0.143 1.00 95.62 112 ARG A CA 1
ATOM 818 C C . ARG A 1 112 ? -4.283 0.784 -1.531 1.00 95.62 112 ARG A C 1
ATOM 820 O O . ARG A 1 112 ? -3.822 1.758 -2.111 1.00 95.62 112 ARG A O 1
ATOM 827 N N . ARG A 1 113 ? -5.276 0.052 -2.033 1.00 94.88 113 ARG A N 1
ATOM 828 C CA . ARG A 1 113 ? -5.909 0.313 -3.329 1.00 94.88 113 ARG A CA 1
ATOM 829 C C . ARG A 1 113 ? -6.665 1.647 -3.345 1.00 94.88 113 ARG A C 1
ATOM 831 O O . ARG A 1 113 ? -6.517 2.422 -4.283 1.00 94.88 113 ARG A O 1
ATOM 838 N N . ALA A 1 114 ? -7.398 1.971 -2.279 1.00 94.38 114 ALA A N 1
ATOM 839 C CA . ALA A 1 114 ? -8.241 3.169 -2.192 1.00 94.38 114 ALA A CA 1
ATOM 840 C C . ALA A 1 114 ? -7.485 4.512 -2.284 1.00 94.38 114 ALA A C 1
ATOM 842 O O . ALA A 1 114 ? -8.101 5.550 -2.513 1.00 94.38 114 ALA A O 1
ATOM 843 N N . ILE A 1 115 ? -6.163 4.532 -2.078 1.00 94.44 115 ILE A N 1
ATOM 844 C CA . ILE A 1 115 ? -5.335 5.752 -2.164 1.00 94.44 115 ILE A CA 1
ATOM 845 C C . ILE A 1 115 ? -4.649 5.953 -3.521 1.00 94.44 115 ILE A C 1
ATOM 847 O O . ILE A 1 115 ? -3.968 6.979 -3.704 1.00 94.44 115 ILE A O 1
ATOM 851 N N . LEU A 1 116 ? -4.775 4.974 -4.418 1.00 94.38 116 LEU A N 1
ATOM 852 C CA . LEU A 1 116 ? -4.174 4.985 -5.744 1.00 94.38 116 LEU A CA 1
ATOM 853 C C . LEU A 1 116 ? -5.021 5.818 -6.707 1.00 94.38 116 LEU A C 1
ATOM 855 O O . LEU A 1 116 ? -6.241 5.887 -6.589 1.00 94.38 116 LEU A O 1
ATOM 859 N N . ASN A 1 117 ? -4.354 6.479 -7.648 1.00 93.62 117 ASN A N 1
ATOM 860 C CA . ASN A 1 117 ? -5.026 7.103 -8.786 1.00 93.62 117 ASN A CA 1
ATOM 861 C C . ASN A 1 117 ? -5.247 6.088 -9.920 1.00 93.62 117 ASN A C 1
ATOM 863 O O . ASN A 1 117 ? -4.682 4.998 -9.899 1.00 93.62 117 ASN A O 1
ATOM 867 N N . ASP A 1 118 ? -6.010 6.476 -10.939 1.00 93.25 118 ASP A N 1
ATOM 868 C CA . ASP A 1 118 ? -6.382 5.593 -12.051 1.00 93.25 118 ASP A CA 1
ATOM 869 C C . ASP A 1 118 ? -5.172 4.975 -12.767 1.00 93.25 118 ASP A C 1
ATOM 871 O O . ASP A 1 118 ? -5.176 3.789 -13.077 1.00 93.25 118 ASP A O 1
ATOM 875 N N . SER A 1 119 ? -4.099 5.742 -12.986 1.00 93.19 119 SER A N 1
ATOM 876 C CA . SER A 1 119 ? -2.883 5.231 -13.634 1.00 93.19 119 SER A CA 1
ATOM 877 C C . SER A 1 119 ? -2.127 4.226 -12.761 1.00 93.19 119 SER A C 1
ATOM 879 O O . SER A 1 119 ? -1.527 3.289 -13.276 1.00 93.19 119 SER A O 1
ATOM 881 N N . GLN A 1 120 ? -2.137 4.420 -11.442 1.00 95.31 120 GLN A N 1
ATOM 882 C CA . GLN A 1 120 ? -1.545 3.494 -10.478 1.00 95.31 120 GLN A CA 1
ATOM 883 C C . GLN A 1 120 ? -2.376 2.220 -10.340 1.00 95.31 120 GLN A C 1
ATOM 885 O O . GLN A 1 120 ? -1.799 1.142 -10.263 1.00 95.31 120 GLN A O 1
ATOM 890 N N . LEU A 1 121 ? -3.706 2.341 -10.332 1.00 94.38 121 LEU A N 1
ATOM 891 C CA . LEU A 1 121 ? -4.622 1.201 -10.330 1.00 94.38 121 LEU A CA 1
ATOM 892 C C . LEU A 1 121 ? -4.434 0.363 -11.592 1.00 94.38 121 LEU A C 1
ATOM 894 O O . LEU A 1 121 ? -4.176 -0.828 -11.483 1.00 94.38 121 LEU A O 1
ATOM 898 N N . ALA A 1 122 ? -4.449 1.002 -12.766 1.00 93.00 122 ALA A N 1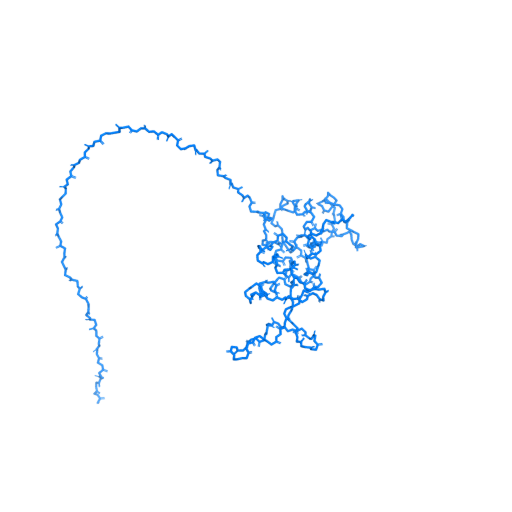
ATOM 899 C CA . ALA A 1 122 ? -4.234 0.322 -14.038 1.00 93.00 122 ALA A CA 1
ATOM 900 C C . ALA A 1 122 ? -2.892 -0.423 -14.078 1.00 93.00 122 ALA A C 1
ATOM 902 O O . ALA A 1 122 ? -2.843 -1.543 -14.564 1.00 93.00 122 ALA A O 1
ATOM 903 N N . ALA A 1 123 ? -1.827 0.175 -13.531 1.00 94.38 123 ALA A N 1
ATOM 904 C CA . ALA A 1 123 ? -0.529 -0.482 -13.428 1.00 94.38 123 ALA A CA 1
ATOM 905 C C . ALA A 1 123 ? -0.575 -1.718 -12.516 1.00 94.38 123 ALA A C 1
ATOM 907 O O . ALA A 1 123 ? -0.106 -2.778 -12.907 1.00 94.38 123 ALA A O 1
ATOM 908 N N . VAL A 1 124 ? -1.143 -1.597 -11.312 1.00 93.38 124 VAL A N 1
ATOM 909 C CA . VAL A 1 124 ? -1.249 -2.720 -10.363 1.00 93.38 124 VAL A CA 1
ATOM 910 C C . VAL A 1 124 ? -2.099 -3.857 -10.939 1.00 93.38 124 VAL A C 1
ATOM 912 O O . VAL A 1 124 ? -1.738 -5.019 -10.782 1.00 93.38 124 VAL A O 1
ATOM 915 N N . ASP A 1 125 ? -3.183 -3.525 -11.639 1.00 92.19 125 ASP A N 1
ATOM 916 C CA . ASP A 1 125 ? -4.099 -4.496 -12.248 1.00 92.19 125 ASP A CA 1
ATOM 917 C C . ASP A 1 125 ? -3.523 -5.159 -13.508 1.00 92.19 125 ASP A C 1
ATOM 919 O O . ASP A 1 125 ? -3.966 -6.237 -13.892 1.00 92.19 125 ASP A O 1
ATOM 923 N N . SER A 1 126 ? -2.542 -4.530 -14.161 1.00 90.50 126 SER A N 1
ATOM 924 C CA . SER A 1 126 ? -1.862 -5.069 -15.343 1.00 90.50 126 SER A CA 1
ATOM 925 C C . SER A 1 126 ? -0.580 -5.835 -15.008 1.00 90.50 126 SER A C 1
ATOM 927 O O . SER A 1 126 ? 0.231 -6.069 -15.906 1.00 90.50 126 SER A O 1
ATOM 929 N N . ALA A 1 127 ? -0.332 -6.139 -13.733 1.00 92.19 127 ALA A N 1
ATOM 930 C CA . ALA A 1 127 ? 0.823 -6.933 -13.345 1.00 92.19 127 ALA A CA 1
ATOM 931 C C . ALA A 1 127 ? 0.713 -8.357 -13.912 1.00 92.19 127 ALA A C 1
ATOM 933 O O . ALA A 1 127 ? -0.362 -8.954 -13.939 1.00 92.19 127 ALA A O 1
ATOM 934 N N . ASP A 1 128 ? 1.845 -8.892 -14.360 1.00 90.75 128 ASP A N 1
ATOM 935 C CA . ASP A 1 128 ? 1.970 -10.287 -14.776 1.00 90.75 128 ASP A CA 1
ATOM 936 C C . ASP A 1 128 ? 1.727 -11.248 -13.589 1.00 90.75 128 ASP A C 1
ATOM 938 O O . ASP A 1 128 ? 1.746 -10.849 -12.423 1.00 90.75 128 ASP A O 1
ATOM 942 N N . GLU A 1 129 ? 1.578 -12.548 -13.870 1.00 86.88 129 GLU A N 1
ATOM 943 C CA . GLU A 1 129 ? 1.411 -13.595 -12.843 1.00 86.88 129 GLU A CA 1
ATOM 944 C C . GLU A 1 129 ? 2.582 -13.672 -11.845 1.00 86.88 129 GLU A C 1
ATOM 946 O O . GLU A 1 129 ? 2.393 -14.031 -10.684 1.00 86.88 129 GLU A O 1
ATOM 951 N N . ASP A 1 130 ? 3.792 -13.307 -12.277 1.00 87.44 130 ASP A N 1
ATOM 952 C CA . ASP A 1 130 ? 4.991 -13.206 -11.435 1.00 87.44 130 ASP A CA 1
ATOM 953 C C . ASP A 1 130 ? 5.078 -11.869 -10.666 1.00 87.44 130 ASP A C 1
ATOM 955 O O . ASP A 1 130 ? 6.039 -11.619 -9.934 1.00 87.44 130 ASP A O 1
ATOM 959 N N . GLY A 1 131 ? 4.068 -11.004 -10.812 1.00 90.50 131 GLY A N 1
ATOM 960 C CA . GLY A 1 131 ? 3.980 -9.680 -10.207 1.00 90.50 131 GLY A CA 1
ATOM 961 C C . GLY A 1 131 ? 4.757 -8.601 -10.959 1.00 90.50 131 GLY A C 1
ATOM 962 O O . GLY A 1 131 ? 4.851 -7.475 -10.466 1.00 90.50 131 GLY A O 1
ATOM 963 N N . ALA A 1 132 ? 5.335 -8.900 -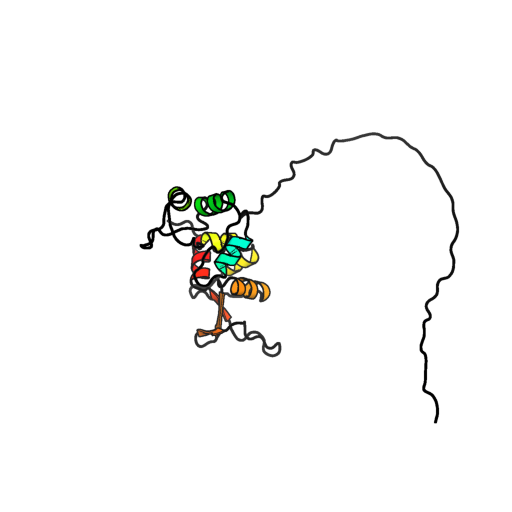12.123 1.00 93.88 132 ALA A N 1
ATOM 964 C CA . ALA A 1 132 ? 6.106 -7.924 -12.875 1.00 93.88 132 ALA A CA 1
ATOM 965 C C . ALA A 1 132 ? 5.203 -6.873 -13.536 1.00 93.88 132 ALA A C 1
ATOM 967 O O . ALA A 1 132 ? 4.203 -7.189 -14.178 1.00 93.88 132 ALA A O 1
ATOM 968 N N . LEU A 1 133 ? 5.593 -5.602 -13.453 1.00 92.44 133 LEU A N 1
ATOM 969 C CA . LEU A 1 133 ? 4.880 -4.511 -14.115 1.00 92.44 133 LEU A CA 1
ATOM 970 C C . LEU A 1 133 ? 5.452 -4.298 -15.529 1.00 92.44 133 LEU A C 1
ATOM 972 O O . LEU A 1 133 ? 6.636 -3.981 -15.683 1.00 92.44 133 LEU A O 1
ATOM 976 N N . ARG A 1 134 ? 4.631 -4.496 -16.573 1.00 84.06 134 ARG A N 1
ATOM 977 C CA . ARG A 1 134 ? 4.977 -4.216 -17.986 1.00 84.06 134 ARG A CA 1
ATOM 978 C C . ARG A 1 134 ? 4.461 -2.850 -18.418 1.00 84.06 134 ARG A C 1
ATOM 980 O O . ARG A 1 134 ? 3.369 -2.456 -18.033 1.00 84.06 134 ARG A O 1
ATOM 987 N N . ASP A 1 135 ? 5.254 -2.139 -19.218 1.00 83.69 135 ASP A N 1
ATOM 988 C CA . ASP A 1 135 ? 4.853 -0.899 -19.903 1.00 83.69 135 ASP A CA 1
ATOM 989 C C . ASP A 1 135 ? 4.328 0.229 -18.991 1.00 83.69 135 ASP A C 1
ATOM 991 O O . ASP A 1 135 ? 3.607 1.133 -19.418 1.00 83.69 135 ASP A O 1
ATOM 995 N N . VAL A 1 136 ? 4.728 0.223 -17.717 1.00 89.56 136 VAL A N 1
ATOM 996 C CA . VAL A 1 136 ? 4.361 1.266 -16.757 1.00 89.56 136 VAL A CA 1
ATOM 997 C C . VAL A 1 136 ? 5.322 2.443 -16.878 1.00 89.56 136 VAL A C 1
ATOM 999 O O . VAL A 1 136 ? 6.541 2.285 -16.822 1.00 89.56 136 VAL A O 1
ATOM 1002 N N . SER A 1 137 ? 4.775 3.656 -16.993 1.00 90.44 137 SER A N 1
ATOM 1003 C CA . SER A 1 137 ? 5.602 4.865 -17.017 1.00 90.44 137 SER A CA 1
ATOM 1004 C C . SER A 1 137 ? 6.436 4.996 -15.737 1.00 90.44 137 SER A C 1
ATOM 1006 O O . SER A 1 137 ? 5.943 4.740 -14.632 1.00 90.44 137 SER A O 1
ATOM 1008 N N . TRP A 1 138 ? 7.676 5.468 -15.874 1.00 89.00 138 TRP A N 1
ATOM 1009 C CA . TRP A 1 138 ? 8.577 5.676 -14.740 1.00 89.00 138 TRP A CA 1
ATOM 1010 C C . TRP A 1 138 ? 7.951 6.486 -13.587 1.00 89.00 138 TRP A C 1
ATOM 1012 O O . TRP A 1 138 ? 8.052 6.048 -12.439 1.00 89.00 138 TRP A O 1
ATOM 1022 N N . PRO A 1 139 ? 7.223 7.603 -13.829 1.00 92.12 139 PRO A N 1
ATOM 1023 C CA . PRO A 1 139 ? 6.563 8.334 -12.748 1.00 92.12 139 PRO A CA 1
ATOM 1024 C C . PRO A 1 139 ? 5.576 7.481 -11.940 1.00 92.12 139 PRO A C 1
ATOM 1026 O O . PRO A 1 139 ? 5.518 7.613 -10.715 1.00 92.12 139 PRO A O 1
ATOM 1029 N N . THR A 1 140 ? 4.825 6.594 -12.601 1.00 94.75 140 THR A N 1
ATOM 1030 C CA . THR A 1 140 ? 3.874 5.686 -11.945 1.00 94.75 140 THR A CA 1
ATOM 1031 C C . THR A 1 140 ? 4.602 4.635 -11.111 1.00 94.75 140 THR A C 1
ATOM 1033 O O . THR A 1 140 ? 4.295 4.494 -9.926 1.00 94.75 140 THR A O 1
ATOM 1036 N N . ALA A 1 141 ? 5.598 3.953 -11.686 1.00 93.88 141 ALA A N 1
ATOM 1037 C CA . ALA A 1 141 ? 6.388 2.942 -10.980 1.00 93.88 141 ALA A CA 1
ATOM 1038 C C . ALA A 1 141 ? 7.106 3.544 -9.759 1.00 93.88 141 ALA A C 1
ATOM 1040 O O . ALA A 1 141 ? 7.000 3.029 -8.647 1.00 93.88 141 ALA A O 1
ATOM 1041 N N . ALA A 1 142 ? 7.724 4.717 -9.917 1.00 92.81 142 ALA A N 1
ATOM 1042 C CA . ALA A 1 142 ? 8.384 5.423 -8.825 1.00 92.81 142 ALA A CA 1
ATOM 1043 C C . ALA A 1 142 ? 7.398 5.884 -7.738 1.00 92.81 142 ALA A C 1
ATOM 1045 O O . ALA A 1 142 ? 7.751 5.950 -6.560 1.00 92.81 142 ALA A O 1
ATOM 1046 N N . ALA A 1 143 ? 6.166 6.252 -8.095 1.00 94.25 143 ALA A N 1
ATOM 1047 C CA . ALA A 1 143 ? 5.142 6.597 -7.111 1.00 94.25 143 ALA A CA 1
ATOM 1048 C C . ALA A 1 143 ? 4.666 5.366 -6.320 1.00 94.25 143 ALA A C 1
ATOM 1050 O O . ALA A 1 143 ? 4.490 5.470 -5.107 1.00 94.25 143 ALA A O 1
ATOM 1051 N N . LEU A 1 144 ? 4.509 4.212 -6.975 1.00 95.88 144 LEU A N 1
ATOM 1052 C CA . LEU A 1 144 ? 4.169 2.943 -6.319 1.00 95.88 144 LEU A CA 1
ATOM 1053 C C . LEU A 1 144 ? 5.303 2.439 -5.413 1.00 95.88 144 LEU A C 1
ATOM 1055 O O . LEU A 1 144 ? 5.035 1.978 -4.303 1.00 95.88 144 LEU A O 1
ATOM 1059 N N . ALA A 1 145 ? 6.560 2.611 -5.828 1.00 95.12 145 ALA A N 1
ATOM 1060 C CA . ALA A 1 145 ? 7.725 2.250 -5.022 1.00 95.12 145 ALA A CA 1
ATOM 1061 C C . ALA A 1 145 ? 7.810 3.061 -3.717 1.00 95.12 145 ALA A C 1
ATOM 1063 O O . ALA A 1 145 ? 8.055 2.512 -2.646 1.00 95.12 145 ALA A O 1
ATOM 1064 N N . ARG A 1 146 ? 7.491 4.364 -3.759 1.00 94.00 146 ARG A N 1
ATOM 1065 C CA . ARG A 1 146 ? 7.391 5.208 -2.547 1.00 94.00 146 ARG A CA 1
ATOM 1066 C C . ARG A 1 146 ? 6.286 4.763 -1.584 1.00 94.00 146 ARG A C 1
ATOM 1068 O O . ARG A 1 146 ? 6.333 5.111 -0.408 1.00 94.00 146 ARG A O 1
ATOM 1075 N N . LEU A 1 147 ? 5.289 4.035 -2.082 1.00 94.94 147 LEU A N 1
ATOM 1076 C CA . LEU A 1 147 ? 4.216 3.436 -1.287 1.00 94.94 147 LEU A CA 1
ATOM 1077 C C . LEU A 1 147 ? 4.529 1.995 -0.864 1.00 94.94 147 LEU A C 1
ATOM 1079 O O . LEU A 1 147 ? 3.632 1.344 -0.337 1.00 94.94 147 LEU A O 1
ATOM 1083 N N . THR A 1 148 ? 5.750 1.509 -1.122 1.00 95.06 148 THR A N 1
ATOM 1084 C CA . THR A 1 148 ? 6.216 0.135 -0.854 1.00 95.06 148 THR A CA 1
ATOM 1085 C C . THR A 1 148 ? 5.348 -0.962 -1.485 1.00 95.06 148 THR A C 1
ATOM 1087 O O . THR A 1 148 ? 5.403 -2.125 -1.087 1.00 95.06 148 THR A O 1
ATOM 1090 N N . LEU A 1 149 ? 4.559 -0.609 -2.507 1.00 95.56 149 LEU A N 1
ATOM 1091 C CA . LEU A 1 149 ? 3.747 -1.551 -3.288 1.00 95.56 149 LEU A CA 1
ATOM 1092 C C . LEU A 1 149 ? 4.545 -2.197 -4.418 1.00 95.56 149 LEU A C 1
ATOM 1094 O O . LEU A 1 149 ? 4.156 -3.242 -4.929 1.00 95.56 149 LEU A O 1
ATOM 1098 N N . VAL A 1 150 ? 5.641 -1.553 -4.808 1.00 96.38 150 VAL A N 1
ATOM 1099 C CA . VAL A 1 150 ? 6.548 -1.992 -5.861 1.00 96.38 150 VAL A CA 1
ATOM 1100 C C . VAL A 1 150 ? 7.972 -1.929 -5.342 1.00 96.38 150 VAL A C 1
ATOM 1102 O O . VAL A 1 150 ? 8.326 -1.015 -4.598 1.00 96.38 150 VAL A O 1
ATOM 1105 N N . GLU A 1 151 ? 8.789 -2.867 -5.783 1.00 95.75 151 GLU A N 1
ATOM 1106 C CA . GLU A 1 151 ? 10.238 -2.814 -5.659 1.00 95.75 151 GLU A CA 1
ATOM 1107 C C . GLU A 1 151 ? 10.881 -3.054 -7.022 1.00 95.75 151 GLU A C 1
ATOM 1109 O O . GLU A 1 151 ? 10.288 -3.681 -7.900 1.00 95.75 151 GLU A O 1
ATOM 1114 N N . TYR A 1 152 ? 12.079 -2.519 -7.222 1.00 95.75 152 TYR A N 1
ATOM 1115 C CA . TYR A 1 152 ? 12.832 -2.759 -8.444 1.00 95.75 152 TYR A CA 1
ATOM 1116 C C . TYR A 1 152 ? 13.728 -3.963 -8.238 1.00 95.75 152 TYR A C 1
ATOM 1118 O O . TYR A 1 152 ? 14.374 -4.053 -7.201 1.00 95.75 152 TYR A O 1
ATOM 1126 N N . ARG A 1 153 ? 13.773 -4.875 -9.205 1.00 95.56 153 ARG A N 1
ATOM 1127 C CA . ARG A 1 153 ? 14.643 -6.048 -9.155 1.00 95.56 153 ARG A CA 1
ATOM 1128 C C . ARG A 1 153 ? 15.514 -6.138 -10.396 1.00 95.56 153 ARG A C 1
ATOM 1130 O O . ARG A 1 153 ? 15.088 -5.734 -11.483 1.00 95.56 153 ARG A O 1
ATOM 1137 N N . ASP A 1 154 ? 16.726 -6.643 -10.233 1.00 93.12 154 ASP A N 1
ATOM 1138 C CA . ASP A 1 154 ? 17.585 -7.004 -11.360 1.00 93.12 154 ASP A CA 1
ATOM 1139 C C . ASP A 1 154 ? 17.225 -8.388 -11.934 1.00 93.12 154 ASP A C 1
ATOM 1141 O O . ASP A 1 154 ? 16.179 -8.963 -11.621 1.00 93.12 154 ASP A O 1
ATOM 1145 N N . ALA A 1 155 ? 18.060 -8.891 -12.846 1.00 89.69 155 ALA A N 1
ATOM 1146 C CA . ALA A 1 155 ? 17.851 -10.178 -13.504 1.00 89.69 155 ALA A CA 1
ATOM 1147 C C . ALA A 1 155 ? 18.015 -11.379 -12.557 1.00 89.69 155 ALA A C 1
ATOM 1149 O O . ALA A 1 155 ? 17.433 -12.430 -12.821 1.00 89.69 155 ALA A O 1
ATOM 1150 N N . ASP A 1 156 ? 18.773 -11.214 -11.472 1.00 92.25 156 ASP A N 1
ATOM 1151 C CA . ASP A 1 156 ? 18.995 -12.241 -10.454 1.00 92.25 156 ASP A CA 1
ATOM 1152 C C . ASP A 1 156 ? 17.891 -12.213 -9.376 1.00 92.25 156 ASP A C 1
ATOM 1154 O O . ASP A 1 156 ? 17.751 -13.148 -8.585 1.00 92.25 156 ASP A O 1
ATOM 1158 N N . GLY A 1 157 ? 17.041 -11.180 -9.403 1.00 90.50 157 GLY A N 1
ATOM 1159 C CA . GLY A 1 157 ? 15.904 -10.998 -8.508 1.00 90.50 157 GLY A CA 1
ATOM 1160 C C . GLY A 1 157 ? 16.222 -10.156 -7.274 1.00 90.50 157 GLY A C 1
ATOM 1161 O O . GLY A 1 157 ? 15.350 -10.008 -6.413 1.00 90.50 157 GLY A O 1
ATOM 1162 N N . ASP A 1 158 ? 17.421 -9.579 -7.189 1.00 93.88 158 ASP A N 1
ATOM 1163 C CA . ASP A 1 158 ? 17.838 -8.768 -6.051 1.00 93.88 158 ASP A CA 1
ATOM 1164 C C . ASP A 1 158 ? 17.159 -7.398 -6.078 1.00 93.88 158 ASP A C 1
ATOM 1166 O O . ASP A 1 158 ? 17.034 -6.758 -7.124 1.00 93.88 158 ASP A O 1
ATOM 1170 N N . ALA A 1 159 ? 16.704 -6.940 -4.909 1.00 93.25 159 ALA A N 1
ATOM 1171 C CA . ALA A 1 159 ? 15.964 -5.692 -4.777 1.00 93.25 159 ALA A CA 1
ATOM 1172 C C . ALA A 1 159 ? 16.887 -4.461 -4.793 1.00 93.25 159 ALA A C 1
ATOM 1174 O O . ALA A 1 159 ? 17.885 -4.387 -4.074 1.00 93.25 159 ALA A O 1
ATOM 1175 N N . HIS A 1 160 ? 16.482 -3.440 -5.547 1.00 91.75 160 HIS A N 1
ATOM 1176 C CA . HIS A 1 160 ? 17.173 -2.165 -5.710 1.00 91.75 160 HIS A CA 1
ATOM 1177 C C . HIS A 1 160 ? 16.268 -0.983 -5.332 1.00 91.75 160 HIS A C 1
ATOM 1179 O O . HIS A 1 160 ? 15.048 -1.023 -5.518 1.00 91.75 160 HIS A O 1
ATOM 1185 N N . PRO A 1 161 ? 16.846 0.115 -4.809 1.00 86.31 161 PRO A N 1
ATOM 1186 C CA . PRO A 1 161 ? 16.076 1.267 -4.336 1.00 86.31 161 PRO A CA 1
ATOM 1187 C C . PRO A 1 161 ? 15.480 2.127 -5.464 1.00 86.31 161 PRO A C 1
ATOM 1189 O O . PRO A 1 161 ? 14.568 2.918 -5.219 1.00 86.31 161 PRO A O 1
ATOM 1192 N N . THR A 1 162 ? 16.007 2.017 -6.684 1.00 88.88 162 THR A N 1
ATOM 1193 C CA . THR A 1 162 ? 15.551 2.746 -7.878 1.00 88.88 162 THR A CA 1
ATOM 1194 C C . THR A 1 162 ? 15.504 1.796 -9.070 1.00 88.88 162 THR A C 1
ATOM 1196 O O . THR A 1 162 ? 15.872 0.638 -8.937 1.00 88.88 162 THR A O 1
ATOM 1199 N N . ASP A 1 163 ? 15.082 2.275 -10.236 1.00 87.50 163 ASP A N 1
ATOM 1200 C CA . ASP A 1 163 ? 15.083 1.537 -11.505 1.00 87.50 163 ASP A CA 1
ATOM 1201 C C . ASP A 1 163 ? 16.475 1.439 -12.162 1.00 87.50 163 ASP A C 1
ATOM 1203 O O . ASP A 1 163 ? 16.633 0.846 -13.229 1.00 87.50 163 ASP A O 1
ATOM 1207 N N . GLY A 1 164 ? 17.504 2.014 -11.531 1.00 89.25 164 GLY A N 1
ATOM 1208 C CA . GLY A 1 164 ? 18.889 1.940 -11.999 1.00 89.25 164 GLY A CA 1
ATOM 1209 C C . GLY A 1 164 ? 19.203 2.802 -13.224 1.00 89.25 164 GLY A C 1
ATOM 1210 O O . GLY A 1 164 ? 20.290 2.648 -13.786 1.00 89.25 164 GLY A O 1
ATOM 1211 N N . ASP A 1 165 ? 18.291 3.694 -13.629 1.00 87.62 165 ASP A N 1
ATOM 1212 C CA . ASP A 1 165 ? 18.509 4.592 -14.762 1.00 87.62 165 ASP A CA 1
ATOM 1213 C C . ASP A 1 165 ? 19.632 5.598 -14.461 1.00 87.62 165 ASP A C 1
ATOM 1215 O O . ASP A 1 165 ? 19.569 6.397 -13.523 1.00 87.62 165 ASP A O 1
ATOM 1219 N N . ASP A 1 166 ? 20.685 5.537 -15.275 1.00 86.62 166 ASP A N 1
ATOM 1220 C CA . ASP A 1 166 ? 21.841 6.433 -15.228 1.00 86.62 166 ASP A CA 1
ATOM 1221 C C . ASP A 1 166 ? 21.791 7.540 -16.296 1.00 86.62 166 ASP A C 1
ATOM 1223 O O . ASP A 1 166 ? 22.748 8.305 -16.453 1.00 86.62 166 ASP A O 1
ATOM 1227 N N . GLY A 1 167 ? 20.693 7.619 -17.053 1.00 86.00 167 GLY A N 1
ATOM 1228 C CA . GLY A 1 167 ? 20.483 8.561 -18.148 1.00 86.00 167 GLY A CA 1
ATOM 1229 C C . GLY A 1 167 ? 21.289 8.251 -19.413 1.00 86.00 167 GLY A C 1
ATOM 1230 O O . GLY A 1 167 ? 21.246 9.034 -20.363 1.00 86.00 167 GLY A O 1
ATOM 1231 N N . ARG A 1 168 ? 22.046 7.143 -19.448 1.00 88.38 168 ARG A N 1
ATOM 1232 C CA . ARG A 1 168 ? 22.850 6.721 -20.610 1.00 88.38 168 ARG A CA 1
ATOM 1233 C C . ARG A 1 168 ? 22.376 5.407 -21.200 1.00 88.38 168 ARG A C 1
ATOM 1235 O O . ARG A 1 168 ? 22.309 5.277 -22.417 1.00 88.38 168 ARG A O 1
ATOM 1242 N N . THR A 1 169 ? 22.100 4.437 -20.339 1.00 84.81 169 THR A N 1
ATOM 1243 C CA . THR A 1 169 ? 21.717 3.073 -20.731 1.00 84.81 169 THR A CA 1
ATOM 1244 C C . THR A 1 169 ? 20.242 2.776 -20.473 1.00 84.81 169 THR A C 1
ATOM 1246 O O . THR A 1 169 ? 19.746 1.748 -20.925 1.00 84.81 169 THR A O 1
ATOM 1249 N N . GLY A 1 170 ? 19.535 3.713 -19.833 1.00 83.31 170 GLY A N 1
ATOM 1250 C CA . GLY A 1 170 ? 18.144 3.563 -19.434 1.00 83.31 170 GLY A CA 1
ATOM 1251 C C . GLY A 1 170 ? 17.983 2.722 -18.162 1.00 83.31 170 GLY A C 1
ATOM 1252 O O . GLY A 1 170 ? 18.976 2.392 -17.503 1.00 83.31 170 GLY A O 1
ATOM 1253 N N . PRO A 1 171 ? 16.733 2.371 -17.812 1.00 85.62 171 PRO A N 1
ATOM 1254 C CA . PRO A 1 171 ? 16.420 1.568 -16.635 1.00 85.62 171 PRO A CA 1
ATOM 1255 C C . PRO A 1 171 ? 17.063 0.180 -16.708 1.00 85.62 171 PRO A C 1
ATOM 1257 O O . PRO A 1 171 ? 16.930 -0.527 -17.708 1.00 85.62 171 PRO A O 1
ATOM 1260 N N . LYS A 1 172 ? 17.738 -0.218 -15.629 1.00 89.94 172 LYS A N 1
ATOM 1261 C CA . LYS A 1 172 ? 18.416 -1.520 -15.498 1.00 89.94 172 LYS A CA 1
ATOM 1262 C C . LYS A 1 172 ? 17.597 -2.521 -14.697 1.00 89.94 172 LYS A C 1
ATOM 1264 O O . LYS A 1 172 ? 17.771 -3.724 -14.862 1.00 89.94 172 LYS A O 1
ATOM 1269 N N . TYR A 1 173 ? 16.724 -2.021 -13.830 1.00 92.94 173 TYR A N 1
ATOM 1270 C CA . TYR A 1 173 ? 15.965 -2.822 -12.883 1.00 92.94 173 TYR A CA 1
ATOM 1271 C C . TYR A 1 173 ? 14.479 -2.706 -13.182 1.00 92.94 173 TYR A C 1
ATOM 1273 O O . TYR A 1 173 ? 13.949 -1.620 -13.434 1.00 92.94 173 TYR A O 1
ATOM 1281 N N . ARG A 1 174 ? 13.793 -3.844 -13.153 1.00 92.81 174 ARG A N 1
ATOM 1282 C CA . ARG A 1 174 ? 12.384 -3.935 -13.514 1.00 92.81 174 ARG A CA 1
ATOM 1283 C C . ARG A 1 174 ? 11.511 -3.822 -12.261 1.00 92.81 174 ARG A C 1
ATOM 1285 O O . ARG A 1 174 ? 11.857 -4.412 -11.241 1.00 92.81 174 ARG A O 1
ATOM 1292 N N . PRO A 1 175 ? 10.394 -3.079 -12.303 1.00 95.88 175 PRO A N 1
ATOM 1293 C CA . PRO A 1 175 ? 9.463 -3.010 -11.184 1.00 95.88 175 PRO A CA 1
ATOM 1294 C C . PRO A 1 175 ? 8.632 -4.296 -11.035 1.00 95.88 175 PRO A C 1
ATOM 1296 O O . PRO A 1 175 ? 8.045 -4.781 -12.005 1.00 95.88 175 PRO A O 1
ATOM 1299 N N . TYR A 1 176 ? 8.527 -4.790 -9.802 1.00 96.56 176 TYR A N 1
ATOM 1300 C CA . TYR A 1 176 ? 7.689 -5.919 -9.387 1.00 96.56 176 TYR A CA 1
ATOM 1301 C C . TYR A 1 176 ? 6.795 -5.519 -8.216 1.00 96.56 176 TYR A C 1
ATOM 1303 O O . TYR A 1 176 ? 7.207 -4.743 -7.352 1.00 96.56 176 TYR A O 1
ATOM 1311 N N . LEU A 1 177 ? 5.584 -6.068 -8.160 1.00 96.06 177 LEU A N 1
ATOM 1312 C CA . LEU A 1 177 ? 4.712 -5.946 -6.999 1.00 96.06 177 LEU A CA 1
ATOM 1313 C C . LEU A 1 177 ? 5.335 -6.641 -5.781 1.00 96.06 177 LEU A C 1
ATOM 1315 O O . LEU A 1 177 ? 5.791 -7.782 -5.846 1.00 96.06 177 LEU A O 1
ATOM 1319 N N . THR A 1 178 ? 5.305 -5.955 -4.641 1.00 95.12 178 THR A N 1
ATOM 1320 C CA . THR A 1 178 ? 5.606 -6.558 -3.335 1.00 95.12 178 THR A CA 1
ATOM 1321 C C . THR A 1 178 ? 4.401 -7.364 -2.841 1.00 95.12 178 THR A C 1
ATOM 1323 O O . THR A 1 178 ? 3.312 -7.276 -3.410 1.00 95.12 178 THR A O 1
ATOM 1326 N N . ALA A 1 179 ? 4.531 -8.088 -1.724 1.00 93.06 179 ALA A N 1
ATOM 1327 C CA . ALA A 1 179 ? 3.381 -8.743 -1.084 1.00 93.06 179 ALA A CA 1
ATOM 1328 C C . ALA A 1 179 ? 2.228 -7.755 -0.802 1.00 93.06 179 ALA A C 1
ATOM 1330 O O . ALA A 1 179 ? 1.068 -8.044 -1.078 1.00 93.06 179 ALA A O 1
ATOM 1331 N N . ALA A 1 180 ? 2.558 -6.540 -0.351 1.00 93.31 180 ALA A N 1
ATOM 1332 C CA . ALA A 1 180 ? 1.580 -5.478 -0.136 1.00 93.31 180 ALA A CA 1
ATOM 1333 C C . ALA A 1 180 ? 0.938 -4.976 -1.444 1.00 93.31 180 ALA A C 1
ATOM 1335 O O . ALA A 1 180 ? -0.239 -4.611 -1.446 1.00 93.31 180 ALA A O 1
ATOM 1336 N N . GLY A 1 181 ? 1.700 -4.944 -2.542 1.00 94.00 181 GLY A N 1
ATOM 1337 C CA . GLY A 1 181 ? 1.193 -4.641 -3.882 1.00 94.00 181 GLY A CA 1
ATOM 1338 C C . GLY A 1 181 ? 0.235 -5.713 -4.401 1.00 94.00 181 GLY A C 1
ATOM 1339 O O . GLY A 1 181 ? -0.848 -5.380 -4.874 1.00 94.00 181 GLY A O 1
ATOM 1340 N N . LEU A 1 182 ? 0.585 -6.990 -4.233 1.00 94.44 182 LEU A N 1
ATOM 1341 C CA . LEU A 1 182 ? -0.258 -8.132 -4.602 1.00 94.44 182 LEU A CA 1
ATOM 1342 C C . LEU A 1 182 ? -1.565 -8.167 -3.801 1.00 94.44 182 LEU A C 1
ATOM 1344 O O . LEU A 1 182 ? -2.627 -8.445 -4.353 1.00 94.44 182 LEU A O 1
ATOM 1348 N N . ASP A 1 183 ? -1.524 -7.845 -2.509 1.00 92.75 183 ASP A N 1
ATOM 1349 C CA . ASP A 1 183 ? -2.736 -7.741 -1.690 1.00 92.75 183 ASP A CA 1
ATOM 1350 C C . ASP A 1 183 ? -3.635 -6.581 -2.139 1.00 92.75 183 ASP A C 1
ATOM 1352 O O . ASP A 1 183 ? -4.862 -6.692 -2.104 1.00 92.75 183 ASP A O 1
ATOM 1356 N N . ALA A 1 184 ? -3.046 -5.472 -2.598 1.00 93.12 184 ALA A N 1
ATOM 1357 C CA . ALA A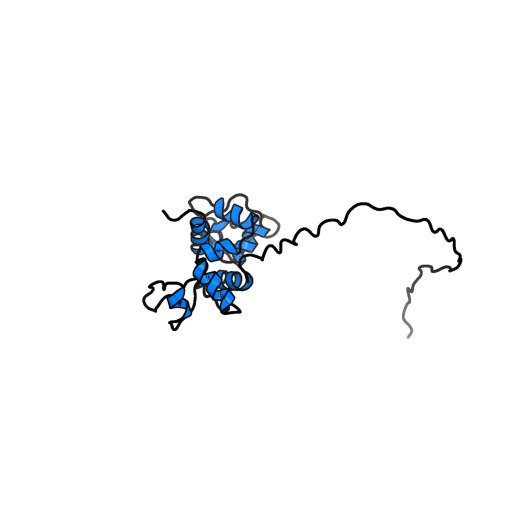 1 184 ? -3.796 -4.358 -3.173 1.00 93.12 184 ALA A CA 1
ATOM 1358 C C . ALA A 1 184 ? -4.411 -4.700 -4.543 1.00 93.12 184 ALA A C 1
ATOM 1360 O O . ALA A 1 184 ? -5.514 -4.236 -4.837 1.00 93.12 184 ALA A O 1
ATOM 1361 N N . ALA A 1 185 ? -3.731 -5.513 -5.357 1.00 92.19 185 ALA A N 1
ATOM 1362 C CA . ALA A 1 185 ? -4.263 -6.033 -6.617 1.00 92.19 185 ALA A CA 1
ATOM 1363 C C . ALA A 1 185 ? -5.457 -6.966 -6.362 1.00 92.19 185 ALA A C 1
ATOM 1365 O O . ALA A 1 185 ? -6.541 -6.746 -6.892 1.00 92.19 185 ALA A O 1
ATOM 1366 N N . ARG A 1 186 ? -5.303 -7.936 -5.449 1.00 91.44 186 ARG A N 1
ATOM 1367 C CA . ARG A 1 186 ? -6.359 -8.901 -5.091 1.00 91.44 186 ARG A CA 1
ATOM 1368 C C . ARG A 1 186 ? -7.603 -8.255 -4.492 1.00 91.44 186 ARG A C 1
ATOM 1370 O O . ARG A 1 186 ? -8.701 -8.748 -4.695 1.00 91.44 186 ARG A O 1
ATOM 1377 N N . ALA A 1 187 ? -7.461 -7.121 -3.807 1.00 86.56 187 ALA A N 1
ATOM 1378 C CA . ALA A 1 187 ? -8.604 -6.364 -3.298 1.00 86.56 187 ALA A CA 1
ATOM 1379 C C . ALA A 1 187 ? -9.511 -5.771 -4.402 1.00 86.56 187 ALA A C 1
ATOM 1381 O O . ALA A 1 187 ? -10.561 -5.215 -4.082 1.00 86.56 187 ALA A O 1
ATOM 1382 N N . ALA A 1 188 ? -9.109 -5.837 -5.677 1.00 73.06 188 ALA A N 1
ATOM 1383 C CA . ALA A 1 188 ? -9.963 -5.511 -6.818 1.00 73.06 188 ALA A CA 1
ATOM 1384 C C . ALA A 1 188 ? -10.986 -6.613 -7.127 1.00 73.06 188 ALA A C 1
ATOM 1386 O O . ALA A 1 188 ? -12.052 -6.325 -7.672 1.00 73.06 188 ALA A O 1
ATOM 1387 N N . GLU A 1 189 ? -10.655 -7.862 -6.800 1.00 59.09 189 GLU A N 1
ATOM 1388 C CA . GLU A 1 189 ? -11.518 -9.006 -7.040 1.00 59.09 189 GLU A CA 1
ATOM 1389 C C . GLU A 1 189 ? -12.552 -9.094 -5.909 1.00 59.09 189 GLU A C 1
ATOM 1391 O O . GLU A 1 189 ? -12.193 -8.964 -4.732 1.00 59.09 189 GLU A O 1
ATOM 1396 N N . PRO A 1 190 ? -13.848 -9.286 -6.216 1.00 39.91 190 PRO A N 1
ATOM 1397 C CA . PRO A 1 190 ? -14.813 -9.605 -5.176 1.00 39.91 190 PRO A CA 1
ATOM 1398 C C . PRO A 1 190 ? -14.342 -10.882 -4.474 1.00 39.91 190 PRO A C 1
ATOM 1400 O O . PRO A 1 190 ? -14.129 -11.901 -5.131 1.00 39.91 190 PRO A O 1
ATOM 1403 N N . GLN A 1 191 ?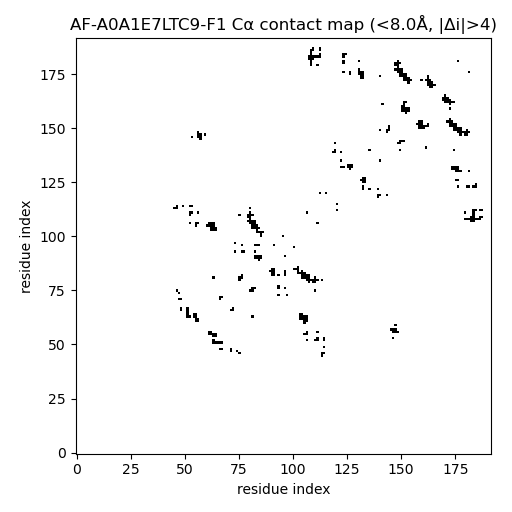 -14.149 -10.820 -3.151 1.00 37.19 191 GLN A N 1
ATOM 1404 C CA . GLN A 1 191 ? -13.893 -12.031 -2.375 1.00 37.19 191 GLN A CA 1
ATOM 1405 C C . GLN A 1 191 ? -15.061 -13.008 -2.616 1.00 37.19 191 GLN A C 1
ATOM 1407 O O . GLN A 1 191 ? -16.212 -12.563 -2.538 1.00 37.19 191 GLN A O 1
ATOM 1412 N N . PRO A 1 192 ? -14.783 -14.274 -2.978 1.00 35.91 192 PRO A N 1
ATOM 1413 C CA . PRO A 1 192 ? -15.814 -15.268 -3.262 1.00 35.91 192 PRO A CA 1
ATOM 1414 C C . PRO A 1 192 ? -16.670 -15.609 -2.037 1.00 35.91 192 PRO A C 1
ATOM 1416 O O . PRO A 1 192 ? -16.146 -15.549 -0.900 1.00 35.91 192 PRO A O 1
#

Radius of gyration: 28.78 Å; Cα contacts (8 Å, |Δi|>4): 241; chains: 1; bounding box: 83×76×46 Å

Organism: NCBI:txid518642

pLDDT: mean 78.23, std 21.59, range [33.81, 96.56]

Solvent-accessible surface area (backbone atoms only — not comparable to full-atom values): 11875 Å² total; per-residue (Å²): 138,82,86,88,88,80,90,87,80,87,89,83,89,86,82,83,87,88,85,88,84,88,84,88,82,91,80,82,88,87,89,83,77,85,77,71,82,66,78,79,78,73,73,68,63,70,53,88,60,44,68,32,50,49,54,5,42,47,30,95,83,20,41,47,86,50,59,94,46,72,71,50,45,52,50,33,32,72,69,50,22,28,45,28,46,76,78,83,77,46,75,43,54,52,70,49,47,75,77,46,85,72,83,71,36,32,54,32,28,46,26,54,42,54,68,51,53,70,72,48,45,53,43,54,69,54,36,44,98,88,28,37,53,65,95,61,54,67,72,51,52,55,53,36,34,68,36,51,24,26,43,16,23,43,96,89,61,55,81,43,99,52,41,61,57,74,84,78,82,44,69,67,25,49,46,27,48,31,73,62,24,50,40,22,38,54,51,72,52,78,81,128